Protein 6NRR (pdb70)

Structure (mmCIF, N/CA/C/O backbone):
data_6NRR
#
_entry.id   6NRR
#
_cell.length_a   85.364
_cell.length_b   85.364
_cell.length_c   103.584
_cell.angle_alpha   90.00
_cell.angle_beta   90.00
_cell.angle_gamma   90.00
#
_symmetry.space_group_name_H-M   'P 43 21 2'
#
loop_
_entity.id
_entity.type
_entity.pdbx_description
1 polymer 'Defective proboscis extension response 11, isoform B'
2 polymer 'Dpr-interacting protein gamma'
3 branched beta-D-mannopyranose-(1-4)-2-acetamido-2-deoxy-beta-D-glucopyranose-(1-4)-[alpha-L-fucopyranose-(1-6)]2-acetamido-2-deoxy-beta-D-glucopyranose
4 non-polymer 'SULFATE ION'
5 non-polymer GLYCEROL
6 water water
#
loop_
_atom_site.group_PDB
_atom_site.id
_atom_site.type_symbol
_atom_site.label_atom_id
_atom_site.label_alt_id
_atom_site.label_comp_id
_atom_site.label_asym_id
_atom_site.label_entity_id
_atom_site.label_seq_id
_atom_site.pdbx_PDB_ins_code
_atom_site.Cartn_x
_atom_site.Cartn_y
_atom_site.Cartn_z
_atom_site.occupancy
_atom_site.B_iso_or_equiv
_atom_site.auth_seq_id
_atom_site.auth_comp_id
_atom_site.auth_asym_id
_atom_site.auth_atom_id
_atom_site.pdbx_PDB_model_num
ATOM 1 N N . ALA A 1 12 ? 11.725 40.161 -4.132 1.00 91.95 123 ALA A N 1
ATOM 2 C CA . ALA A 1 12 ? 12.474 41.322 -4.604 1.00 89.17 123 ALA A CA 1
ATOM 3 C C . ALA A 1 12 ? 11.528 42.481 -4.932 1.00 89.14 123 ALA A C 1
ATOM 4 O O . ALA A 1 12 ? 10.558 42.715 -4.205 1.00 91.75 123 ALA A O 1
ATOM 6 N N . THR A 1 13 ? 11.802 43.196 -6.026 1.00 72.67 124 THR A N 1
ATOM 7 C CA . THR A 1 13 ? 11.040 44.382 -6.396 1.00 71.35 124 THR A CA 1
ATOM 8 C C . THR A 1 13 ? 9.948 44.061 -7.414 1.00 58.82 124 THR A C 1
ATOM 9 O O . THR A 1 13 ? 10.109 43.202 -8.283 1.00 57.38 124 THR A O 1
ATOM 13 N N . SER A 1 14 ? 8.836 44.786 -7.308 1.00 52.59 125 SER A N 1
ATOM 14 C CA . SER A 1 14 ? 7.730 44.672 -8.250 1.00 50.88 125 SER A CA 1
ATOM 15 C C . SER A 1 14 ? 7.669 45.844 -9.225 1.00 50.60 125 SER A C 1
ATOM 16 O O . SER A 1 14 ? 6.730 45.931 -10.019 1.00 51.70 125 SER A O 1
ATOM 19 N N . ASN A 1 15 ? 8.650 46.742 -9.187 1.00 57.42 126 ASN A N 1
ATOM 20 C CA . ASN A 1 15 ? 8.698 47.913 -10.057 1.00 50.31 126 ASN A CA 1
ATOM 21 C C . ASN A 1 15 ? 10.053 47.935 -10.750 1.00 50.27 126 ASN A C 1
ATOM 22 O O . ASN A 1 15 ? 11.081 48.151 -10.099 1.00 60.39 126 ASN A O 1
ATOM 27 N N . VAL A 1 16 ? 10.061 47.714 -12.062 1.00 43.40 127 VAL A N 1
ATOM 28 C CA . VAL A 1 16 ? 11.275 47.761 -12.866 1.00 40.15 127 VAL A CA 1
ATOM 29 C C . VAL A 1 16 ? 11.138 48.890 -13.876 1.00 45.85 127 VAL A C 1
ATOM 30 O O . VAL A 1 16 ? 10.148 48.953 -14.614 1.00 52.95 127 VAL A O 1
ATOM 34 N N . THR A 1 17 ? 12.125 49.777 -13.903 1.00 41.45 128 THR A N 1
ATOM 35 C CA . THR A 1 17 ? 12.173 50.881 -14.847 1.00 46.29 128 THR A CA 1
ATOM 36 C C . THR A 1 17 ? 13.282 50.622 -15.857 1.00 41.70 128 THR A C 1
ATOM 37 O O . THR A 1 17 ? 14.377 50.189 -15.491 1.00 53.24 128 THR A O 1
ATOM 41 N N . THR A 1 18 ? 12.990 50.869 -17.129 1.00 43.94 129 THR A N 1
ATOM 42 C CA . THR A 1 18 ? 13.942 50.607 -18.201 1.00 38.36 129 THR A CA 1
ATOM 43 C C . THR A 1 18 ? 13.823 51.702 -19.247 1.00 41.02 129 THR A C 1
ATOM 44 O O . THR A 1 18 ? 12.715 52.029 -19.685 1.00 43.47 129 THR A O 1
ATOM 48 N N . GLN A 1 19 ? 14.959 52.269 -19.634 1.00 35.42 130 GLN A N 1
ATOM 49 C CA . GLN A 1 19 ? 14.984 53.199 -20.753 1.00 48.48 130 GLN A CA 1
ATOM 50 C C . GLN A 1 19 ? 14.625 52.475 -22.051 1.00 47.50 130 GLN A C 1
ATOM 51 O O . GLN A 1 19 ? 15.011 51.320 -22.259 1.00 46.62 130 GLN A O 1
ATOM 57 N N . ILE A 1 20 ? 13.854 53.149 -22.916 1.00 46.19 131 ILE A N 1
ATOM 58 C CA . ILE A 1 20 ? 13.543 52.597 -24.232 1.00 38.15 131 ILE A CA 1
ATOM 59 C C . ILE A 1 20 ? 14.833 52.206 -24.923 1.00 38.71 131 ILE A C 1
ATOM 60 O O . ILE A 1 20 ? 15.784 52.993 -24.966 1.00 42.07 131 ILE A O 1
ATOM 65 N N . GLY A 1 21 ? 14.876 50.986 -25.462 1.00 35.70 132 GLY A N 1
ATOM 66 C CA . GLY A 1 21 ? 16.020 50.514 -26.214 1.00 30.29 132 GLY A CA 1
ATOM 67 C C . GLY A 1 21 ? 17.016 49.676 -25.432 1.00 49.29 132 GLY A C 1
ATOM 68 O O . GLY A 1 21 ? 17.904 49.068 -26.048 1.00 39.23 132 GLY A O 1
ATOM 69 N N . THR A 1 22 ? 16.907 49.624 -24.106 1.00 37.32 133 THR A N 1
ATOM 70 C CA . THR A 1 22 ? 17.825 48.846 -23.288 1.00 32.36 133 THR A CA 1
ATOM 71 C C . THR A 1 22 ? 17.123 47.595 -22.771 1.00 32.79 133 THR A C 1
ATOM 72 O O . THR A 1 22 ? 15.896 47.484 -22.806 1.00 39.33 133 THR A O 1
ATOM 76 N N . HIS A 1 23 ? 17.923 46.636 -22.313 1.00 34.38 134 HIS A N 1
ATOM 77 C CA . HIS A 1 23 ? 17.393 45.354 -21.863 1.00 40.10 134 HIS A CA 1
ATOM 78 C C . HIS A 1 23 ? 16.784 45.480 -20.468 1.00 39.04 134 HIS A C 1
ATOM 79 O O . HIS A 1 23 ? 17.403 46.034 -19.555 1.00 40.53 134 HIS A O 1
ATOM 86 N N . ALA A 1 24 ? 15.579 44.953 -20.301 1.00 36.66 135 ALA A N 1
ATOM 87 C CA . ALA A 1 24 ? 14.946 44.865 -18.996 1.00 34.05 135 ALA A CA 1
ATOM 88 C C . ALA A 1 24 ? 15.102 43.452 -18.461 1.00 37.90 135 ALA A C 1
ATOM 89 O O . ALA A 1 24 ? 15.030 42.478 -19.217 1.00 31.85 135 ALA A O 1
ATOM 91 N N . TYR A 1 25 ? 15.318 43.350 -17.154 1.00 40.95 136 TYR A N 1
ATOM 92 C CA . TYR A 1 25 ? 15.438 42.075 -16.455 1.00 43.82 136 TYR A CA 1
ATOM 93 C C . TYR A 1 25 ? 14.371 42.047 -15.373 1.00 43.84 136 TYR A C 1
ATOM 94 O O . TYR A 1 25 ? 14.502 42.729 -14.350 1.00 43.94 136 TYR A O 1
ATOM 103 N N . LEU A 1 26 ? 13.313 41.277 -15.612 1.00 37.12 137 LEU A N 1
ATOM 104 C CA . LEU A 1 26 ? 12.179 41.223 -14.697 1.00 33.06 137 LEU A CA 1
ATOM 105 C C . LEU A 1 26 ? 12.371 40.088 -13.698 1.00 36.54 137 LEU A C 1
ATOM 106 O O . LEU A 1 26 ? 12.405 38.919 -14.106 1.00 38.38 137 LEU A O 1
ATOM 111 N N . PRO A 1 27 ? 12.491 40.374 -12.402 1.00 39.36 138 PRO A N 1
ATOM 112 C CA . PRO A 1 27 ? 12.727 39.300 -11.433 1.00 28.52 138 PRO A CA 1
ATOM 113 C C . PRO A 1 27 ? 11.470 38.474 -11.232 1.00 27.52 138 PRO A C 1
ATOM 114 O O . PRO A 1 27 ? 10.372 39.013 -11.082 1.00 36.84 138 PRO A O 1
ATOM 118 N N . CYS A 1 28 ? 11.634 37.160 -11.240 1.00 34.39 139 CYS A N 1
ATOM 119 C CA . CYS A 1 28 ? 10.591 36.284 -10.739 1.00 33.28 139 CYS A CA 1
ATOM 120 C C . CYS A 1 28 ? 10.694 36.282 -9.221 1.00 40.63 139 CYS A C 1
ATOM 121 O O . CYS A 1 28 ? 11.627 35.699 -8.651 1.00 39.94 139 CYS A O 1
ATOM 124 N N . ARG A 1 29 ? 9.749 36.936 -8.561 1.00 34.11 140 ARG A N 1
ATOM 125 C CA . ARG A 1 29 ? 9.828 37.108 -7.120 1.00 41.09 140 ARG A CA 1
ATOM 126 C C . ARG A 1 29 ? 9.321 35.898 -6.345 1.00 51.15 140 ARG A C 1
ATOM 127 O O . ARG A 1 29 ? 9.116 35.986 -5.129 1.00 57.53 140 ARG A O 1
ATOM 135 N N . VAL A 1 30 ? 9.146 34.769 -7.019 1.00 50.80 141 VAL A N 1
ATOM 136 C CA . VAL A 1 30 ? 8.687 33.530 -6.414 1.00 37.12 141 VAL A CA 1
ATOM 137 C C . VAL A 1 30 ? 9.764 32.483 -6.639 1.00 39.06 141 VAL A C 1
ATOM 138 O O . VAL A 1 30 ? 10.397 32.461 -7.696 1.00 50.04 141 VAL A O 1
ATOM 142 N N . LYS A 1 31 ? 9.993 31.637 -5.640 1.00 49.61 142 LYS A N 1
ATOM 143 C CA . LYS A 1 31 ? 11.032 30.626 -5.746 1.00 52.89 142 LYS A CA 1
ATOM 144 C C . LYS A 1 31 ? 10.507 29.402 -6.485 1.00 47.88 142 LYS A C 1
ATOM 145 O O . LYS A 1 31 ? 9.363 28.981 -6.285 1.00 41.31 142 LYS A O 1
ATOM 151 N N . GLN A 1 32 ? 11.343 28.839 -7.357 1.00 43.48 143 GLN A N 1
ATOM 152 C CA . GLN A 1 32 ? 10.994 27.583 -8.003 1.00 34.38 143 GLN A CA 1
ATOM 153 C C . GLN A 1 32 ? 11.056 26.451 -6.987 1.00 39.43 143 GLN A C 1
ATOM 154 O O . GLN A 1 32 ? 12.030 26.324 -6.240 1.00 44.36 143 GLN A O 1
ATOM 160 N N . LEU A 1 33 ? 10.018 25.628 -6.959 1.00 48.41 144 LEU A N 1
ATOM 161 C CA . LEU A 1 33 ? 9.886 24.554 -5.982 1.00 54.30 144 LEU A CA 1
ATOM 162 C C . LEU A 1 33 ? 10.096 23.212 -6.666 1.00 55.87 144 LEU A C 1
ATOM 163 O O . LEU A 1 33 ? 9.362 22.865 -7.601 1.00 58.86 144 LEU A O 1
ATOM 168 N N . GLY A 1 34 ? 11.090 22.464 -6.195 1.00 49.52 145 GLY A N 1
ATOM 169 C CA . GLY A 1 34 ? 11.306 21.119 -6.704 1.00 45.71 145 GLY A CA 1
ATOM 170 C C . GLY A 1 34 ? 11.523 21.117 -8.204 1.00 56.82 145 GLY A C 1
ATOM 171 O O . GLY A 1 34 ? 12.372 21.841 -8.740 1.00 57.96 145 GLY A O 1
ATOM 172 N N . ASN A 1 35 ? 10.729 20.302 -8.896 1.00 52.42 146 ASN A N 1
ATOM 173 C CA . ASN A 1 35 ? 10.826 20.134 -10.338 1.00 66.97 146 ASN A CA 1
ATOM 174 C C . ASN A 1 35 ? 9.704 20.852 -11.082 1.00 62.32 146 ASN A C 1
ATOM 175 O O . ASN A 1 35 ? 9.471 20.571 -12.262 1.00 70.01 146 ASN A O 1
ATOM 180 N N . LYS A 1 36 ? 9.002 21.761 -10.415 1.00 62.10 147 LYS A N 1
ATOM 181 C CA . LYS A 1 36 ? 7.911 22.495 -11.039 1.00 46.24 147 LYS A CA 1
ATOM 182 C C . LYS A 1 36 ? 8.466 23.525 -12.018 1.00 42.40 147 LYS A C 1
ATOM 183 O O . LYS A 1 36 ? 9.594 24.014 -11.878 1.00 47.49 147 LYS A O 1
ATOM 189 N N . SER A 1 37 ? 7.656 23.864 -13.011 1.00 43.38 148 SER A N 1
ATOM 190 C CA . SER A 1 37 ? 8.094 24.771 -14.052 1.00 42.84 148 SER A CA 1
ATOM 191 C C . SER A 1 37 ? 7.905 26.225 -13.617 1.00 52.76 148 SER A C 1
ATOM 192 O O . SER A 1 37 ? 7.118 26.550 -12.722 1.00 47.32 148 SER A O 1
ATOM 195 N N . VAL A 1 38 ? 8.653 27.108 -14.267 1.00 48.59 149 VAL A N 1
ATOM 196 C CA . VAL A 1 38 ? 8.562 28.548 -14.057 1.00 40.47 149 VAL A CA 1
ATOM 197 C C . VAL A 1 38 ? 8.140 29.177 -15.375 1.00 39.37 149 VAL A C 1
ATOM 198 O O . VAL A 1 38 ? 8.818 29.007 -16.395 1.00 53.00 149 VAL A O 1
ATOM 202 N N . SER A 1 39 ? 7.027 29.897 -15.359 1.00 35.97 150 SER A N 1
ATOM 203 C CA . SER A 1 39 ? 6.439 30.438 -16.574 1.00 36.02 150 SER A CA 1
ATOM 204 C C . S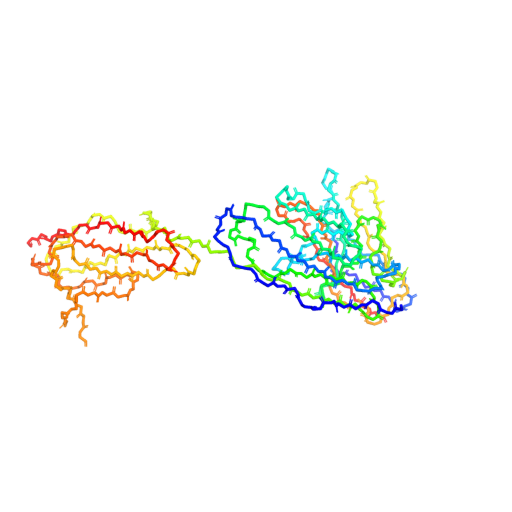ER A 1 39 ? 6.156 31.923 -16.410 1.00 45.41 150 SER A C 1
ATOM 205 O O . SER A 1 39 ? 5.788 32.381 -15.321 1.00 40.48 150 SER A O 1
ATOM 208 N N . TRP A 1 40 ? 6.326 32.672 -17.496 1.00 33.56 151 TRP A N 1
ATOM 209 C CA . TRP A 1 40 ? 5.991 34.086 -17.527 1.00 31.85 151 TRP A CA 1
ATOM 210 C C . TRP A 1 40 ? 4.799 34.302 -18.441 1.00 33.80 151 TRP A C 1
ATOM 211 O O . TRP A 1 40 ? 4.722 33.713 -19.524 1.00 35.10 151 TRP A O 1
ATOM 222 N N . ILE A 1 41 ? 3.866 35.137 -17.994 1.00 30.26 152 ILE A N 1
ATOM 223 C CA . ILE A 1 41 ? 2.707 35.522 -18.783 1.00 29.70 152 ILE A CA 1
ATOM 224 C C . ILE A 1 41 ? 2.599 37.037 -18.776 1.00 36.91 152 ILE A C 1
ATOM 225 O O . ILE A 1 41 ? 3.027 37.708 -17.832 1.00 31.60 152 ILE A O 1
ATOM 230 N N . ARG A 1 42 ? 2.044 37.577 -19.859 1.00 37.98 153 ARG A N 1
ATOM 231 C CA . ARG A 1 42 ? 1.732 38.994 -19.959 1.00 35.55 153 ARG A CA 1
ATOM 232 C C . ARG A 1 42 ? 0.296 39.180 -19.496 1.00 40.32 153 ARG A C 1
ATOM 233 O O . ARG A 1 42 ? -0.607 38.499 -19.989 1.00 60.98 153 ARG A O 1
ATOM 241 N N . LEU A 1 43 ? 0.091 40.073 -18.526 1.00 38.21 154 LEU A N 1
ATOM 242 C CA . LEU A 1 43 ? -1.210 40.138 -17.865 1.00 39.34 154 LEU A CA 1
ATOM 243 C C . LEU A 1 43 ? -2.267 40.841 -18.706 1.00 43.86 154 LEU A C 1
ATOM 244 O O . LEU A 1 43 ? -3.452 40.514 -18.586 1.00 43.40 154 LEU A O 1
ATOM 249 N N . ARG A 1 44 ? -1.873 41.785 -19.566 1.00 39.18 155 ARG A N 1
ATOM 250 C CA . ARG A 1 44 ? -2.874 42.567 -20.286 1.00 45.89 155 ARG A CA 1
ATOM 251 C C . ARG A 1 44 ? -3.691 41.709 -21.252 1.00 52.63 155 ARG A C 1
ATOM 252 O O . ARG A 1 44 ? -4.886 41.969 -21.437 1.00 63.51 155 ARG A O 1
ATOM 260 N N . ASP A 1 45 ? -3.088 40.681 -21.864 1.00 43.92 156 ASP A N 1
ATOM 261 C CA . ASP A 1 45 ? -3.811 39.825 -22.796 1.00 45.88 156 ASP A CA 1
ATOM 262 C C . ASP A 1 45 ? -3.753 38.346 -22.439 1.00 49.95 156 ASP A C 1
ATOM 263 O O . ASP A 1 45 ? -4.260 37.520 -23.211 1.00 45.82 156 ASP A O 1
ATOM 268 N N . GLY A 1 46 ? -3.156 37.985 -21.303 1.00 40.02 157 GLY A N 1
ATOM 269 C CA . GLY A 1 46 ? -2.977 36.586 -20.979 1.00 38.07 157 GLY A CA 1
ATOM 270 C C . GLY A 1 46 ? -2.001 35.843 -21.862 1.00 38.29 157 GLY A C 1
ATOM 271 O O . GLY A 1 46 ? -1.964 34.612 -21.824 1.00 45.23 157 GLY A O 1
ATOM 272 N N . HIS A 1 47 ? -1.200 36.547 -22.649 1.00 39.71 158 HIS A N 1
ATOM 273 C CA . HIS A 1 47 ? -0.304 35.884 -23.585 1.00 51.56 158 HIS A CA 1
ATOM 274 C C . HIS A 1 47 ? 0.771 35.102 -22.836 1.00 37.21 158 HIS A C 1
ATOM 275 O O . HIS A 1 47 ? 1.535 35.673 -22.054 1.00 39.19 158 HIS A O 1
ATOM 282 N N . ILE A 1 48 ? 0.823 33.790 -23.068 1.00 37.21 159 ILE A N 1
ATOM 283 C CA . ILE A 1 48 ? 1.916 32.985 -22.531 1.00 36.28 159 ILE A CA 1
ATOM 284 C C . ILE A 1 48 ? 3.222 33.428 -23.177 1.00 42.92 159 ILE A C 1
ATOM 285 O O . ILE A 1 48 ? 3.326 33.545 -24.406 1.00 46.74 159 ILE A O 1
ATOM 290 N N . LEU A 1 49 ? 4.228 33.696 -22.350 1.00 40.10 160 LEU A N 1
ATOM 291 C CA . LEU A 1 49 ? 5.513 34.171 -22.850 1.00 43.42 160 LEU A CA 1
ATOM 292 C C . LEU A 1 49 ? 6.570 33.072 -22.842 1.00 44.64 160 LEU A C 1
ATOM 293 O O . LEU A 1 49 ? 7.117 32.720 -23.891 1.00 47.06 160 LEU A O 1
ATOM 298 N N . THR A 1 50 ? 6.870 32.530 -21.667 1.00 36.50 161 THR A N 1
ATOM 299 C CA . THR A 1 50 ? 7.908 31.526 -21.514 1.00 35.28 161 THR A CA 1
ATOM 300 C C . THR A 1 50 ? 7.395 30.430 -20.600 1.00 38.91 161 THR A C 1
ATOM 301 O O . THR A 1 50 ? 6.607 30.677 -19.686 1.00 37.58 161 THR A O 1
ATOM 305 N N . VAL A 1 51 ? 7.841 29.210 -20.867 1.00 43.23 162 VAL A N 1
ATOM 306 C CA . VAL A 1 51 ? 7.620 28.072 -19.986 1.00 33.26 162 VAL A CA 1
ATOM 307 C C . VAL A 1 51 ? 8.986 27.442 -19.776 1.00 30.48 162 VAL A C 1
ATOM 308 O O . VAL A 1 51 ? 9.573 26.898 -20.720 1.00 39.79 162 VAL A O 1
ATOM 312 N N . ASP A 1 52 ? 9.501 27.531 -18.552 1.00 43.60 163 ASP A N 1
ATOM 313 C CA . ASP A 1 52 ? 10.894 27.175 -18.248 1.00 51.63 163 ASP A CA 1
ATOM 314 C C . ASP A 1 52 ? 11.765 27.988 -19.202 1.00 42.20 163 ASP A C 1
ATOM 315 O O . ASP A 1 52 ? 11.587 29.213 -19.291 1.00 42.66 163 ASP A O 1
ATOM 320 N N . ARG A 1 53 ? 12.689 27.379 -19.933 1.00 48.47 164 ARG A N 1
ATOM 321 C CA . ARG A 1 53 ? 13.494 28.141 -20.870 1.00 40.65 164 ARG A CA 1
ATOM 322 C C . ARG A 1 53 ? 12.864 28.229 -22.254 1.00 44.50 164 ARG A C 1
ATOM 323 O O . ARG A 1 53 ? 13.331 29.019 -23.082 1.00 45.50 164 ARG A O 1
ATOM 331 N N . ALA A 1 54 ? 11.808 27.466 -22.515 1.00 43.68 165 ALA A N 1
ATOM 332 C CA . ALA A 1 54 ? 11.115 27.571 -23.793 1.00 50.36 165 ALA A CA 1
ATOM 333 C C . ALA A 1 54 ? 10.411 28.915 -23.899 1.00 40.14 165 ALA A C 1
ATOM 334 O O . ALA A 1 54 ? 9.703 29.332 -22.977 1.00 47.11 165 ALA A O 1
ATOM 336 N N . VAL A 1 55 ? 10.608 29.593 -25.022 1.00 37.96 166 VAL A N 1
ATOM 337 C CA . VAL A 1 55 ? 9.949 30.862 -25.305 1.00 42.26 166 VAL A CA 1
ATOM 338 C C . VAL A 1 55 ? 8.772 30.583 -26.228 1.00 33.76 166 VAL A C 1
ATOM 339 O O . VAL A 1 55 ? 8.958 30.128 -27.359 1.00 35.94 166 VAL A O 1
ATOM 343 N N . PHE A 1 56 ? 7.560 30.863 -25.749 1.00 38.97 167 PHE A N 1
ATOM 344 C CA . PHE A 1 56 ? 6.358 30.598 -26.533 1.00 29.77 167 PHE A CA 1
ATOM 345 C C . PHE A 1 56 ? 6.068 31.733 -27.504 1.00 27.48 167 PHE A C 1
ATOM 346 O O . PHE A 1 56 ? 5.775 31.496 -28.678 1.00 37.95 167 PHE A O 1
ATOM 354 N N . ILE A 1 57 ? 6.149 32.974 -27.030 1.00 30.71 168 ILE A N 1
ATOM 355 C CA . ILE A 1 57 ? 5.793 34.116 -27.854 1.00 25.22 168 ILE A CA 1
ATOM 356 C C . ILE A 1 57 ? 6.797 34.246 -28.993 1.00 41.97 168 ILE A C 1
ATOM 357 O O . ILE A 1 57 ? 7.987 33.939 -28.842 1.00 38.79 168 ILE A O 1
ATOM 362 N N . ALA A 1 58 ? 6.310 34.675 -30.160 1.00 40.96 169 ALA A N 1
ATOM 363 C CA . ALA A 1 58 ? 7.176 34.703 -31.335 1.00 45.61 169 ALA A CA 1
ATOM 364 C C . ALA A 1 58 ? 8.279 35.740 -31.188 1.00 47.36 169 ALA A C 1
ATOM 365 O O . ALA A 1 58 ? 9.387 35.537 -31.693 1.00 67.93 169 ALA A O 1
ATOM 367 N N . ASP A 1 59 ? 8.003 36.833 -30.485 1.00 41.01 170 ASP A N 1
ATOM 368 C CA . ASP A 1 59 ? 8.991 37.869 -30.209 1.00 42.56 170 ASP A CA 1
ATOM 369 C C . ASP A 1 59 ? 10.217 37.319 -29.487 1.00 33.11 170 ASP A C 1
ATOM 370 O O . ASP A 1 59 ? 10.136 36.896 -28.328 1.00 39.63 170 ASP A O 1
ATOM 375 N N . GLN A 1 60 ? 11.363 37.351 -30.154 1.00 37.19 171 GLN A N 1
ATOM 376 C CA . GLN A 1 60 ? 12.583 36.755 -29.633 1.00 38.96 171 GLN A CA 1
ATOM 377 C C . GLN A 1 60 ? 13.383 37.700 -28.756 1.00 34.41 171 GLN A C 1
ATOM 378 O O . GLN A 1 60 ? 14.477 37.339 -28.316 1.00 35.41 171 GLN A O 1
ATOM 384 N N . ARG A 1 61 ? 12.882 38.904 -28.514 1.00 36.34 172 ARG A N 1
ATOM 385 C CA . ARG A 1 61 ? 13.464 39.720 -27.463 1.00 39.79 172 ARG A CA 1
ATOM 386 C C . ARG A 1 61 ? 13.174 39.155 -26.075 1.00 38.72 172 ARG A C 1
ATOM 387 O O . ARG A 1 61 ? 13.812 39.576 -25.105 1.00 44.92 172 ARG A O 1
ATOM 395 N N . PHE A 1 62 ? 12.246 38.206 -25.964 1.00 38.17 173 PHE A N 1
ATOM 396 C CA . PHE A 1 62 ? 11.881 37.614 -24.684 1.00 43.91 173 PHE A CA 1
ATOM 397 C C . PHE A 1 62 ? 12.755 36.401 -24.389 1.00 43.24 173 PHE A C 1
ATOM 398 O O . PHE A 1 62 ? 12.888 35.507 -25.229 1.00 60.90 173 PHE A O 1
ATOM 406 N N . LEU A 1 63 ? 13.337 36.368 -23.191 1.00 40.65 174 LEU A N 1
ATOM 407 C CA . LEU A 1 63 ? 14.227 35.284 -22.792 1.00 41.42 174 LEU A CA 1
ATOM 408 C C . LEU A 1 63 ? 14.055 34.995 -21.307 1.00 39.36 174 LEU A C 1
ATOM 409 O O . LEU A 1 63 ? 14.005 35.920 -20.490 1.00 44.27 174 LEU A O 1
ATOM 414 N N . ALA A 1 64 ? 13.966 33.715 -20.962 1.00 42.89 175 ALA A N 1
ATOM 415 C CA . ALA A 1 64 ? 13.873 33.277 -19.575 1.00 34.74 175 ALA A CA 1
ATOM 416 C C . ALA A 1 64 ? 15.236 32.783 -19.114 1.00 38.13 175 ALA A C 1
ATOM 417 O O . ALA A 1 64 ? 15.825 31.901 -19.745 1.00 46.56 175 ALA A O 1
ATOM 419 N N . ILE A 1 65 ? 15.728 33.348 -18.016 1.00 38.26 176 ILE A N 1
ATOM 420 C CA . ILE A 1 65 ? 17.027 32.996 -17.454 1.00 44.38 176 ILE A CA 1
ATOM 421 C C . ILE A 1 65 ? 16.804 32.207 -16.171 1.00 41.79 176 ILE A C 1
ATOM 422 O O . ILE A 1 65 ? 16.095 32.664 -15.265 1.00 49.80 176 ILE A O 1
ATOM 427 N N . LYS A 1 66 ? 17.415 31.029 -16.096 1.00 44.16 177 LYS A N 1
ATOM 428 C CA . LYS A 1 66 ? 17.293 30.134 -14.952 1.00 56.71 177 LYS A CA 1
ATOM 429 C C . LYS A 1 66 ? 18.480 30.342 -14.021 1.00 49.00 177 LYS A C 1
ATOM 430 O O . LYS A 1 66 ? 19.631 30.181 -14.435 1.00 51.99 177 LYS A O 1
ATOM 436 N N . GLN A 1 67 ? 18.209 30.698 -12.789 1.00 61.44 178 GLN A N 1
ATOM 437 C CA . GLN A 1 67 ? 19.411 30.808 -11.972 1.00 67.92 178 GLN A CA 1
ATOM 438 C C . GLN A 1 67 ? 19.577 29.575 -11.092 1.00 64.86 178 GLN A C 1
ATOM 439 O O . GLN A 1 67 ? 18.598 28.879 -10.796 1.00 59.29 178 GLN A O 1
ATOM 445 N N . PRO A 1 68 ? 20.815 29.277 -10.683 1.00 68.76 179 PRO A N 1
ATOM 446 C CA . PRO A 1 68 ? 21.042 28.083 -9.848 1.00 80.40 179 PRO A CA 1
ATOM 447 C C . PRO A 1 68 ? 20.322 28.116 -8.505 1.00 77.57 179 PRO A C 1
ATOM 448 O O . PRO A 1 68 ? 19.984 27.051 -7.975 1.00 68.31 179 PRO A O 1
ATOM 452 N N . ASP A 1 69 ? 20.069 29.294 -7.937 1.00 70.86 180 ASP A N 1
ATOM 453 C CA . ASP A 1 69 ? 19.402 29.396 -6.646 1.00 76.58 180 ASP A CA 1
ATOM 454 C C . ASP A 1 69 ? 17.876 29.452 -6.762 1.00 72.82 180 ASP A C 1
ATOM 455 O O . ASP A 1 69 ? 17.216 29.963 -5.850 1.00 80.69 180 ASP A O 1
ATOM 460 N N . LYS A 1 70 ? 17.312 28.950 -7.861 1.00 75.64 181 LYS A N 1
ATOM 461 C CA . LYS A 1 70 ? 15.879 28.753 -8.084 1.00 51.45 181 LYS A CA 1
ATOM 462 C C . LYS A 1 70 ? 15.099 30.044 -8.304 1.00 54.08 181 LYS A C 1
ATOM 463 O O . LYS A 1 70 ? 13.862 30.002 -8.354 1.00 53.75 181 LYS A O 1
ATOM 469 N N . TYR A 1 71 ? 15.764 31.187 -8.445 1.00 54.28 182 TYR A N 1
ATOM 470 C CA . TYR A 1 71 ? 15.087 32.451 -8.720 1.00 50.37 182 TYR A CA 1
ATOM 471 C C . TYR A 1 71 ? 15.316 32.837 -10.177 1.00 55.93 182 TYR A C 1
ATOM 472 O O . TYR A 1 71 ? 16.452 33.095 -10.585 1.00 63.26 182 TYR A O 1
ATOM 481 N N . TRP A 1 72 ? 14.233 32.888 -10.947 1.00 50.33 183 TRP A N 1
ATOM 482 C CA . TRP A 1 72 ? 14.284 33.097 -12.386 1.00 44.70 183 TRP A CA 1
ATOM 483 C C . TRP A 1 72 ? 14.126 34.573 -12.745 1.00 43.11 183 TRP A C 1
ATOM 484 O O . TRP A 1 72 ? 13.738 35.412 -11.928 1.00 36.61 183 TRP A O 1
ATOM 495 N N . THR A 1 73 ? 14.422 34.874 -14.008 1.00 34.11 184 THR A N 1
ATOM 496 C CA . THR A 1 73 ? 14.373 36.223 -14.550 1.00 27.59 184 THR A CA 1
ATOM 497 C C . THR A 1 73 ? 13.811 36.171 -15.962 1.00 35.19 184 THR A C 1
ATOM 498 O O . THR A 1 73 ? 14.126 35.252 -16.723 1.00 42.13 184 THR A O 1
ATOM 502 N N . LEU A 1 74 ? 12.980 37.150 -16.310 1.00 34.46 185 LEU A N 1
ATOM 503 C CA . LEU A 1 74 ? 12.509 37.335 -17.679 1.00 34.04 185 LEU A CA 1
ATOM 504 C C . LEU A 1 74 ? 13.228 38.540 -18.273 1.00 36.61 185 LEU A C 1
ATOM 505 O O . LEU A 1 74 ? 13.026 39.674 -17.826 1.00 32.40 185 LEU A O 1
ATOM 510 N N . GLN A 1 75 ? 14.063 38.291 -19.280 1.00 39.20 186 GLN A N 1
ATOM 511 C CA . GLN A 1 75 ? 14.730 39.361 -20.014 1.00 37.39 186 GLN A CA 1
ATOM 512 C C . GLN A 1 75 ? 13.881 39.760 -21.211 1.00 25.78 186 GLN A C 1
ATOM 513 O O . GLN A 1 75 ? 13.405 38.899 -21.955 1.00 23.99 186 GLN A O 1
ATOM 519 N N . ILE A 1 76 ? 13.675 41.060 -21.378 1.00 33.15 187 ILE A N 1
ATOM 520 C CA . ILE A 1 76 ? 13.058 41.619 -22.577 1.00 31.21 187 ILE A CA 1
ATOM 521 C C . ILE A 1 76 ? 14.089 42.538 -23.205 1.00 27.98 187 ILE A C 1
ATOM 522 O O . ILE A 1 76 ? 14.326 43.645 -22.699 1.00 24.92 187 ILE A O 1
ATOM 527 N N . LYS A 1 77 ? 14.701 42.092 -24.298 1.00 31.49 188 LYS A N 1
ATOM 528 C CA . LYS A 1 77 ? 15.686 42.923 -24.968 1.00 32.78 188 LYS A CA 1
ATOM 529 C C . LYS A 1 77 ? 15.024 44.120 -25.651 1.00 32.38 188 LYS A C 1
ATOM 530 O O . LYS A 1 77 ? 13.891 44.041 -26.141 1.00 33.18 188 LYS A O 1
ATOM 536 N N . TYR A 1 78 ? 15.750 45.240 -25.673 1.00 32.09 189 TYR A N 1
ATOM 537 C CA . TYR A 1 78 ? 15.389 46.429 -26.459 1.00 41.55 189 TYR A CA 1
ATOM 538 C C . TYR A 1 78 ? 13.934 46.841 -26.204 1.00 40.15 189 TYR A C 1
ATOM 539 O O . TYR A 1 78 ? 13.071 46.817 -27.081 1.00 36.14 189 TYR A O 1
ATOM 548 N N . VAL A 1 79 ? 13.699 47.227 -24.954 1.00 37.05 190 VAL A N 1
ATOM 549 C CA . VAL A 1 79 ? 12.351 47.522 -24.496 1.00 32.46 190 VAL A CA 1
ATOM 550 C C . VAL A 1 79 ? 11.786 48.711 -25.260 1.00 32.21 190 VAL A C 1
ATOM 551 O O . VAL A 1 79 ? 12.475 49.713 -25.504 1.00 32.93 190 VAL A O 1
ATOM 555 N N . GLN A 1 80 ? 10.523 48.597 -25.649 1.00 39.75 191 GLN A N 1
ATOM 556 C CA . GLN A 1 80 ? 9.773 49.683 -26.250 1.00 35.16 191 GLN A CA 1
ATOM 557 C C . GLN A 1 80 ? 8.592 50.031 -25.360 1.00 36.80 191 GLN A C 1
ATOM 558 O O . GLN A 1 80 ? 8.256 49.299 -24.424 1.00 37.51 191 GLN A O 1
ATOM 564 N N . ALA A 1 81 ? 7.974 51.176 -25.669 1.00 40.70 192 ALA A N 1
ATOM 565 C CA . ALA A 1 81 ? 6.824 51.650 -24.905 1.00 57.14 192 ALA A CA 1
ATOM 566 C C . ALA A 1 81 ? 5.745 50.584 -24.781 1.00 58.48 192 ALA A C 1
ATOM 567 O O . ALA A 1 81 ? 5.156 50.407 -23.708 1.00 54.85 192 ALA A O 1
ATOM 569 N N . ARG A 1 82 ? 5.499 49.840 -25.860 1.00 59.94 193 ARG A N 1
ATOM 570 C CA . ARG A 1 82 ? 4.452 48.827 -25.866 1.00 50.99 193 ARG A CA 1
ATOM 571 C C . ARG A 1 82 ? 4.731 47.691 -24.882 1.00 40.53 193 ARG A C 1
ATOM 572 O O . ARG A 1 82 ? 3.796 46.989 -24.476 1.00 43.88 193 ARG A O 1
ATOM 580 N N . ASP A 1 83 ? 5.987 47.497 -24.476 1.00 38.22 194 ASP A N 1
ATOM 581 C CA . ASP A 1 83 ? 6.303 46.462 -23.499 1.00 43.03 194 ASP A CA 1
ATOM 582 C C . ASP A 1 83 ? 5.841 46.806 -22.086 1.00 45.24 194 ASP A C 1
ATOM 583 O O . ASP A 1 83 ? 5.694 45.890 -21.272 1.00 31.54 194 ASP A O 1
ATOM 588 N N . ALA A 1 84 ? 5.631 48.089 -21.774 1.00 38.26 195 ALA A N 1
ATOM 589 C CA . ALA A 1 84 ? 5.169 48.477 -20.446 1.00 44.10 195 ALA A CA 1
ATOM 590 C C . ALA A 1 84 ? 3.884 47.739 -20.088 1.00 43.88 195 ALA A C 1
ATOM 591 O O . ALA A 1 84 ? 3.065 47.416 -20.956 1.00 40.49 195 ALA A O 1
ATOM 593 N N . GLY A 1 85 ? 3.723 47.457 -18.795 1.00 40.31 196 GLY A N 1
ATOM 594 C CA . GLY A 1 85 ? 2.583 46.739 -18.271 1.00 39.50 196 GLY A CA 1
ATOM 595 C C . GLY A 1 85 ? 3.022 45.726 -17.236 1.00 36.45 196 GLY A C 1
ATOM 596 O O . GLY A 1 85 ? 4.189 45.660 -16.852 1.00 45.62 196 GLY A O 1
ATOM 597 N N . SER A 1 86 ? 2.071 44.918 -16.784 1.00 37.05 197 SER A N 1
ATOM 598 C CA . SER A 1 86 ? 2.313 43.954 -15.722 1.00 34.81 197 SER A CA 1
ATOM 599 C C . SER A 1 86 ? 2.652 42.588 -16.300 1.00 37.85 197 SER A C 1
ATOM 600 O O . SER A 1 86 ? 2.024 42.125 -17.257 1.00 34.77 197 SER A O 1
ATOM 603 N N . TYR A 1 87 ? 3.645 41.951 -15.703 1.00 28.73 198 TYR A N 1
ATOM 604 C CA . TYR A 1 87 ? 4.032 40.594 -16.032 1.00 29.98 198 TYR A CA 1
ATOM 605 C C . TYR A 1 87 ? 3.924 39.750 -14.768 1.00 36.46 198 TYR A C 1
ATOM 606 O O . TYR A 1 87 ? 4.075 40.262 -13.652 1.00 32.77 198 TYR A O 1
ATOM 615 N N . GLU A 1 88 ? 3.626 38.462 -14.935 1.00 31.38 199 GLU A N 1
ATOM 616 C CA . GLU A 1 88 ? 3.466 37.567 -13.799 1.00 32.59 199 GLU A CA 1
ATOM 617 C C . GLU A 1 88 ? 4.352 36.349 -13.983 1.00 46.67 199 GLU A C 1
ATOM 618 O O . GLU A 1 88 ? 4.314 35.700 -15.034 1.00 43.96 199 GLU A O 1
ATOM 624 N N . CYS A 1 89 ? 5.153 36.057 -12.963 1.00 50.07 200 CYS A N 1
ATOM 625 C CA . CYS A 1 89 ? 5.898 34.814 -12.869 1.00 46.60 200 CYS A CA 1
ATOM 626 C C . CYS A 1 89 ? 5.085 33.814 -12.063 1.00 42.34 200 CYS A C 1
ATOM 627 O O . CYS A 1 89 ? 4.520 34.167 -11.026 1.00 51.97 200 CYS A O 1
ATOM 630 N N . GLN A 1 90 ? 5.024 32.567 -12.531 1.00 32.73 201 GLN A N 1
ATOM 631 C CA . GLN A 1 90 ? 4.233 31.571 -11.824 1.00 34.48 201 GLN A CA 1
ATOM 632 C C . GLN A 1 90 ? 4.923 30.217 -11.835 1.00 45.42 201 GLN A C 1
ATOM 633 O O . GLN A 1 90 ? 5.465 29.788 -12.860 1.00 37.00 201 GLN A O 1
ATOM 639 N N . VAL A 1 91 ? 4.900 29.553 -10.666 1.00 44.12 202 VAL A N 1
ATOM 640 C CA . VAL A 1 91 ? 5.457 28.219 -10.488 1.00 27.42 202 VAL A CA 1
ATOM 641 C C . VAL A 1 91 ? 4.312 27.220 -10.528 1.00 36.53 202 VAL A C 1
ATOM 642 O O . VAL A 1 91 ? 3.248 27.448 -9.938 1.00 40.69 202 VAL A O 1
ATOM 646 N N . SER A 1 92 ? 4.531 26.107 -11.225 1.00 39.88 203 SER A N 1
ATOM 647 C CA . SER A 1 92 ? 3.442 25.236 -11.649 1.00 38.16 203 SER A CA 1
ATOM 648 C C . SER A 1 92 ? 2.965 24.286 -10.555 1.00 42.77 203 SER A C 1
ATOM 649 O O . SER A 1 92 ? 2.532 23.167 -10.848 1.00 46.33 203 SER A O 1
ATOM 652 N N . THR A 1 93 ? 3.027 24.711 -9.296 1.00 37.68 204 THR A N 1
ATOM 653 C CA . THR A 1 93 ? 2.231 24.037 -8.286 1.00 40.92 204 THR A CA 1
ATOM 654 C C . THR A 1 93 ? 0.752 24.193 -8.621 1.00 44.78 204 THR A C 1
ATOM 655 O O . THR A 1 93 ? 0.355 25.022 -9.441 1.00 54.81 204 THR A O 1
ATOM 659 N N . GLU A 1 94 ? -0.069 23.381 -7.972 1.00 47.17 205 GLU A N 1
ATOM 660 C CA . GLU A 1 94 ? -1.517 23.572 -7.992 1.00 40.61 205 GLU A CA 1
ATOM 661 C C . GLU A 1 94 ? -2.017 23.668 -6.559 1.00 41.90 205 GLU A C 1
ATOM 662 O O . GLU A 1 94 ? -1.931 22.674 -5.813 1.00 43.62 205 GLU A O 1
ATOM 668 N N . PRO A 1 95 ? -2.524 24.825 -6.106 1.00 45.89 206 PRO A N 1
ATOM 669 C CA . PRO A 1 95 ? -2.648 26.087 -6.849 1.00 40.29 206 PRO A CA 1
ATOM 670 C C . PRO A 1 95 ? -1.309 26.759 -7.102 1.00 37.18 206 PRO A C 1
ATOM 671 O O . PRO A 1 95 ? -0.339 26.495 -6.397 1.00 45.24 206 PRO A O 1
ATOM 675 N N . LYS A 1 96 ? -1.266 27.636 -8.099 1.00 51.84 207 LYS A N 1
ATOM 676 C CA . LYS A 1 96 ? -0.006 28.236 -8.513 1.00 50.11 207 LYS A CA 1
ATOM 677 C C . LYS A 1 96 ? 0.557 29.146 -7.424 1.00 34.35 207 LYS A C 1
ATOM 678 O O . LYS A 1 96 ? -0.166 29.679 -6.577 1.00 34.45 207 LYS A O 1
ATOM 684 N N . VAL A 1 97 ? 1.874 29.316 -7.464 1.00 34.42 208 VAL A N 1
ATOM 685 C CA . VAL A 1 97 ? 2.576 30.357 -6.726 1.00 38.09 208 VAL A CA 1
ATOM 686 C C . VAL A 1 97 ? 3.039 31.397 -7.740 1.00 37.95 208 VAL A C 1
ATOM 687 O O . VAL A 1 97 ? 3.789 31.072 -8.669 1.00 41.54 208 VAL A O 1
ATOM 691 N N . SER A 1 98 ? 2.615 32.647 -7.556 1.00 35.31 209 SER A N 1
ATOM 692 C CA . SER A 1 98 ? 2.815 33.669 -8.571 1.00 36.06 209 SER A CA 1
ATOM 693 C C . SER A 1 98 ? 3.146 35.014 -7.936 1.00 36.14 209 SER A C 1
ATOM 694 O O . SER A 1 98 ? 2.855 35.266 -6.766 1.00 40.36 209 SER A O 1
ATOM 697 N N . ALA A 1 99 ? 3.753 35.883 -8.745 1.00 46.40 210 ALA A N 1
ATOM 698 C CA . ALA A 1 99 ? 4.144 37.229 -8.349 1.00 37.47 210 ALA A CA 1
ATOM 699 C C . ALA A 1 99 ? 4.212 38.109 -9.595 1.00 49.44 210 ALA A C 1
ATOM 700 O O . ALA A 1 99 ? 4.703 37.678 -10.641 1.00 30.97 210 ALA A O 1
ATOM 702 N N . ARG A 1 100 ? 3.728 39.337 -9.473 1.00 37.61 211 ARG A N 1
ATOM 703 C CA . ARG A 1 100 ? 3.647 40.267 -10.586 1.00 36.23 211 ARG A CA 1
ATOM 704 C C . ARG A 1 100 ? 4.831 41.232 -10.590 1.00 39.69 211 ARG A C 1
ATOM 705 O O . ARG A 1 100 ? 5.489 41.453 -9.573 1.00 40.66 211 ARG A O 1
ATOM 713 N N . VAL A 1 101 ? 5.102 41.802 -11.767 1.00 35.01 212 VAL A N 1
ATOM 714 C CA . VAL A 1 101 ? 6.113 42.845 -11.926 1.00 46.79 212 VAL A CA 1
ATOM 715 C C . VAL A 1 101 ? 5.573 43.893 -12.894 1.00 43.05 212 VAL A C 1
ATOM 716 O O . VAL A 1 101 ? 5.222 43.565 -14.030 1.00 34.22 212 VAL A O 1
ATOM 720 N N . GLN A 1 102 ? 5.505 45.146 -12.447 1.00 49.14 213 GLN A N 1
ATOM 721 C CA . GLN A 1 102 ? 5.195 46.265 -13.331 1.00 42.63 213 GLN A CA 1
ATOM 722 C C . GLN A 1 102 ? 6.469 46.727 -14.023 1.00 40.53 213 GLN A C 1
ATOM 723 O O . GLN A 1 102 ? 7.418 47.164 -13.361 1.00 42.48 213 GLN A O 1
ATOM 729 N N . LEU A 1 103 ? 6.487 46.645 -15.350 1.00 37.06 214 LEU A N 1
ATOM 730 C CA . LEU A 1 103 ? 7.586 47.181 -16.142 1.00 35.37 214 LEU A CA 1
ATOM 731 C C . LEU A 1 103 ? 7.235 48.592 -16.598 1.00 39.29 214 LEU A C 1
ATOM 732 O O . LEU A 1 103 ? 6.234 48.797 -17.293 1.00 40.37 214 LEU A O 1
ATOM 737 N N . GLN A 1 104 ? 8.062 49.555 -16.209 1.00 42.06 215 GLN A N 1
ATOM 738 C CA . GLN A 1 104 ? 7.899 50.954 -16.578 1.00 46.47 215 GLN A CA 1
ATOM 739 C C . GLN A 1 104 ? 8.969 51.329 -17.592 1.00 50.52 215 GLN A C 1
ATOM 740 O O . GLN A 1 104 ? 10.154 51.047 -17.380 1.00 42.45 215 GLN A O 1
ATOM 746 N N . VAL A 1 105 ? 8.553 51.969 -18.683 1.00 44.73 216 VAL A N 1
ATOM 747 C CA . VAL A 1 105 ? 9.445 52.330 -19.779 1.00 42.43 216 VAL A CA 1
ATOM 748 C C . VAL A 1 105 ? 9.619 53.844 -19.789 1.00 53.67 216 VAL A C 1
ATOM 749 O O . VAL A 1 105 ? 8.637 54.592 -19.714 1.00 53.31 216 VAL A O 1
ATOM 753 N N . VAL A 1 106 ? 10.869 54.292 -19.855 1.00 54.64 217 VAL A N 1
ATOM 754 C CA . VAL A 1 106 ? 11.181 55.718 -19.844 1.00 63.24 217 VAL A CA 1
ATOM 755 C C . VAL A 1 106 ? 12.248 56.024 -20.891 1.00 63.46 217 VAL A C 1
ATOM 756 O O . VAL A 1 106 ? 11.946 56.451 -21.999 1.00 65.26 217 VAL A O 1
ATOM 760 N N . PRO B 2 5 ? 0.400 28.025 -44.420 1.00 104.85 37 PRO B N 1
ATOM 761 C CA . PRO B 2 5 ? 0.612 29.456 -44.182 1.00 102.84 37 PRO B CA 1
ATOM 762 C C . PRO B 2 5 ? 0.265 29.854 -42.751 1.00 89.43 37 PRO B C 1
ATOM 763 O O . PRO B 2 5 ? 0.829 29.295 -41.807 1.00 85.90 37 PRO B O 1
ATOM 767 N N . ASP B 2 6 ? -0.648 30.802 -42.588 1.00 82.20 38 ASP B N 1
ATOM 768 C CA . ASP B 2 6 ? -1.000 31.262 -41.251 1.00 84.53 38 ASP B CA 1
ATOM 769 C C . ASP B 2 6 ? -1.978 30.288 -40.612 1.00 70.41 38 ASP B C 1
ATOM 770 O O . ASP B 2 6 ? -3.075 30.087 -41.145 1.00 75.70 38 ASP B O 1
ATOM 775 N N . PRO B 2 7 ? -1.625 29.657 -39.495 1.00 68.51 39 PRO B N 1
ATOM 776 C CA . PRO B 2 7 ? -2.546 28.701 -38.873 1.00 69.36 39 PRO B CA 1
ATOM 777 C C . PRO B 2 7 ? -3.836 29.376 -38.438 1.00 66.88 39 PRO B C 1
ATOM 778 O O . PRO B 2 7 ? -3.865 30.560 -38.098 1.00 76.85 39 PRO B O 1
ATOM 782 N N . GLU B 2 8 ? -4.918 28.606 -38.477 1.00 63.85 40 GLU B N 1
ATOM 783 C CA . GLU B 2 8 ? -6.236 29.099 -38.114 1.00 73.23 40 GLU B CA 1
ATOM 784 C C . GLU B 2 8 ? -7.016 27.983 -37.439 1.00 64.43 40 GLU B C 1
ATOM 785 O O . GLU B 2 8 ? -6.624 26.815 -37.466 1.00 66.06 40 GLU B O 1
ATOM 791 N N . PHE B 2 9 ? -8.135 28.352 -36.829 1.00 54.58 41 PHE B N 1
ATOM 792 C CA . PHE B 2 9 ? -8.928 27.395 -36.076 1.00 58.85 41 PHE B CA 1
ATOM 793 C C . PHE B 2 9 ? -9.958 26.742 -36.986 1.00 60.27 41 PHE B C 1
ATOM 794 O O . PHE B 2 9 ? -10.500 27.379 -37.893 1.00 66.09 41 PHE B O 1
ATOM 802 N N . ILE B 2 10 ? -10.207 25.459 -36.745 1.00 63.05 42 ILE B N 1
ATOM 803 C CA . ILE B 2 10 ? -11.279 24.716 -37.393 1.00 61.77 42 ILE B CA 1
ATOM 804 C C . ILE B 2 10 ? -12.434 24.662 -36.401 1.00 52.18 42 ILE B C 1
ATOM 805 O O . ILE B 2 10 ? -12.346 23.983 -35.374 1.00 58.85 42 ILE B O 1
ATOM 810 N N . GLY B 2 11 ? -13.514 25.384 -36.691 1.00 53.21 43 GLY B N 1
ATOM 811 C CA . GLY B 2 11 ? -14.617 25.482 -35.754 1.00 51.58 43 GLY B CA 1
ATOM 812 C C . GLY B 2 11 ? -14.207 26.179 -34.463 1.00 49.19 43 GLY B C 1
ATOM 813 O O . GLY B 2 11 ? -13.126 26.752 -34.341 1.00 48.43 43 GLY B O 1
ATOM 814 N N . PHE B 2 12 ? -15.109 26.112 -33.486 1.00 51.66 44 PHE B N 1
ATOM 815 C CA . PHE B 2 12 ? -14.913 26.688 -32.163 1.00 42.88 44 PHE B CA 1
ATOM 816 C C . PHE B 2 12 ? -14.898 25.586 -31.113 1.00 44.56 44 PHE B C 1
ATOM 817 O O . PHE B 2 12 ? -15.522 24.535 -31.287 1.00 43.02 44 PHE B O 1
ATOM 825 N N . ILE B 2 13 ? -14.187 25.834 -30.010 1.00 37.81 45 ILE B N 1
ATOM 826 C CA . ILE B 2 13 ? -14.161 24.858 -28.926 1.00 46.21 45 ILE B CA 1
ATOM 827 C C . ILE B 2 13 ? -15.560 24.690 -28.354 1.00 52.19 45 ILE B C 1
ATOM 828 O O . ILE B 2 13 ? -16.220 25.665 -27.966 1.00 36.57 45 ILE B O 1
ATOM 833 N N . ASN B 2 14 ? -16.022 23.444 -28.305 1.00 48.98 46 ASN B N 1
ATOM 834 C CA . ASN B 2 14 ? -17.313 23.142 -27.707 1.00 47.70 46 ASN B CA 1
ATOM 835 C C . ASN B 2 14 ? -17.247 23.253 -26.190 1.00 42.79 46 ASN B C 1
ATOM 836 O O . ASN B 2 14 ? -16.284 22.810 -25.555 1.00 34.38 46 ASN B O 1
ATOM 841 N N . ASN B 2 15 ? -18.292 23.832 -25.618 1.00 43.44 47 ASN B N 1
ATOM 842 C CA . ASN B 2 15 ? -18.369 24.095 -24.191 1.00 47.13 47 ASN B CA 1
ATOM 843 C C . ASN B 2 15 ? -19.181 23.006 -23.498 1.00 42.81 47 ASN B C 1
ATOM 844 O O . ASN B 2 15 ? -20.153 22.493 -24.058 1.00 40.87 47 ASN B O 1
ATOM 849 N N . VAL B 2 16 ? -18.770 22.646 -22.281 1.00 43.04 48 VAL B N 1
ATOM 850 C CA . VAL B 2 16 ? -19.235 21.421 -21.640 1.00 44.99 48 VAL B CA 1
ATOM 851 C C . VAL B 2 16 ? -19.827 21.724 -20.271 1.00 47.15 48 VAL B C 1
ATOM 852 O O . VAL B 2 16 ? -19.372 22.621 -19.554 1.00 45.89 48 VAL B O 1
ATOM 856 N N . THR B 2 17 ? -20.844 20.944 -19.904 1.00 51.76 49 THR B N 1
ATOM 857 C CA . THR B 2 17 ? -21.458 21.002 -18.581 1.00 48.49 49 THR B CA 1
ATOM 858 C C . THR B 2 17 ? -21.512 19.593 -18.014 1.00 45.10 49 THR B C 1
ATOM 859 O O . THR B 2 17 ? -22.157 18.715 -18.597 1.00 42.52 49 THR B O 1
ATOM 863 N N . TYR B 2 18 ? -20.846 19.381 -16.883 1.00 39.10 50 TYR B N 1
ATOM 864 C CA . TYR B 2 18 ? -20.790 18.081 -16.229 1.00 44.01 50 TYR B CA 1
ATOM 865 C C . TYR B 2 18 ? -21.022 18.244 -14.735 1.00 48.45 50 TYR B C 1
ATOM 866 O O . TYR B 2 18 ? -20.656 19.272 -14.151 1.00 44.04 50 TYR B O 1
ATOM 875 N N . PRO B 2 19 ? -21.624 17.249 -14.088 1.00 50.82 51 PRO B N 1
ATOM 876 C CA . PRO B 2 19 ? -21.534 17.169 -12.628 1.00 45.69 51 PRO B CA 1
ATOM 877 C C . PRO B 2 19 ? -20.088 16.975 -12.194 1.00 45.28 51 PRO B C 1
ATOM 878 O O . PRO B 2 19 ? -19.240 16.503 -12.956 1.00 50.07 51 PRO B O 1
ATOM 882 N N . ALA B 2 20 ? -19.807 17.367 -10.953 1.00 42.93 52 ALA B N 1
ATOM 883 C CA . ALA B 2 20 ? -18.496 17.111 -10.370 1.00 45.99 52 ALA B CA 1
ATOM 884 C C . ALA B 2 20 ? -18.236 15.611 -10.287 1.00 44.40 52 ALA B C 1
ATOM 885 O O . ALA B 2 20 ? -19.145 14.819 -10.024 1.00 47.47 52 ALA B O 1
ATOM 887 N N . GLY B 2 21 ? -16.985 15.220 -10.520 1.00 43.48 53 GLY B N 1
ATOM 888 C CA . GLY B 2 21 ? -16.608 13.827 -10.607 1.00 46.08 53 GLY B CA 1
ATOM 889 C C . GLY B 2 21 ? -16.463 13.287 -12.022 1.00 55.08 53 GLY B C 1
ATOM 890 O O . GLY B 2 21 ? -15.777 12.277 -12.213 1.00 53.63 53 GLY B O 1
ATOM 891 N N . ARG B 2 22 ? -17.095 13.917 -13.013 1.00 44.56 54 ARG B N 1
ATOM 892 C CA . ARG B 2 22 ? -16.958 13.487 -14.394 1.00 48.70 54 ARG B CA 1
ATOM 893 C C . ARG B 2 22 ? -15.659 14.025 -14.985 1.00 52.10 54 ARG B C 1
ATOM 894 O O . ARG B 2 22 ? -14.889 14.733 -14.329 1.00 56.93 54 ARG B O 1
ATOM 902 N N . GLU B 2 23 ? -15.418 13.685 -16.247 1.00 45.12 55 GLU B N 1
ATOM 903 C CA . GLU B 2 23 ? -14.219 14.090 -16.967 1.00 41.33 55 GLU B CA 1
ATOM 904 C C . GLU B 2 23 ? -14.604 15.022 -18.105 1.00 46.75 55 GLU B C 1
ATOM 905 O O . GLU B 2 23 ? -15.535 14.734 -18.865 1.00 48.19 55 GLU B O 1
ATOM 911 N N . ALA B 2 24 ? -13.892 16.137 -18.213 1.00 41.27 56 ALA B N 1
ATOM 912 C CA . ALA B 2 24 ? -14.137 17.127 -19.249 1.00 50.45 56 ALA B CA 1
ATOM 913 C C . ALA B 2 24 ? -13.008 17.109 -20.275 1.00 41.37 56 ALA B C 1
ATOM 914 O O . ALA B 2 24 ? -11.831 17.006 -19.918 1.00 42.73 56 ALA B O 1
ATOM 916 N N . ILE B 2 25 ? -13.363 17.209 -21.550 1.00 49.74 57 ILE B N 1
ATOM 917 C CA . ILE B 2 25 ? -12.380 17.267 -22.626 1.00 57.00 57 ILE B CA 1
ATOM 918 C C . ILE B 2 25 ? -12.695 18.467 -23.510 1.00 50.37 57 ILE B C 1
ATOM 919 O O . ILE B 2 25 ? -13.830 18.616 -23.973 1.00 51.73 57 ILE B O 1
ATOM 924 N N . LEU B 2 26 ? -11.704 19.327 -23.727 1.00 39.32 58 LEU B N 1
ATOM 925 C CA . LEU B 2 26 ? -11.819 20.481 -24.619 1.00 40.46 58 LEU B CA 1
ATOM 926 C C . LEU B 2 26 ? -10.874 20.300 -25.807 1.00 38.46 58 LEU B C 1
ATOM 927 O O . LEU B 2 26 ? -9.658 20.152 -25.625 1.00 36.89 58 LEU B O 1
ATOM 932 N N . ALA B 2 27 ? -11.426 20.324 -27.018 1.00 41.86 59 ALA B N 1
ATOM 933 C CA . ALA B 2 27 ? -10.653 20.099 -28.236 1.00 39.06 59 ALA B CA 1
ATOM 934 C C . ALA B 2 27 ? -10.403 21.421 -28.941 1.00 42.32 59 ALA B C 1
ATOM 935 O O . ALA B 2 27 ? -11.345 22.162 -29.236 1.00 46.80 59 ALA B O 1
ATOM 937 N N . CYS B 2 28 ? -9.139 21.711 -29.215 1.00 41.13 60 CYS B N 1
ATOM 938 C CA . CYS B 2 28 ? -8.754 22.908 -29.950 1.00 47.08 60 CYS B CA 1
ATOM 939 C C . CYS B 2 28 ? -8.120 22.473 -31.270 1.00 55.31 60 CYS B C 1
ATOM 940 O O . CYS B 2 28 ? -7.026 21.895 -31.274 1.00 46.58 60 CYS B O 1
ATOM 943 N N . SER B 2 29 ? -8.809 22.748 -32.383 1.00 48.64 61 SER B N 1
ATOM 944 C CA . SER B 2 29 ? -8.412 22.282 -33.707 1.00 50.97 61 SER B CA 1
ATOM 945 C C . SER B 2 29 ? -7.769 23.410 -34.505 1.00 54.84 61 SER B C 1
ATOM 946 O O . SER B 2 29 ? -8.317 24.514 -34.578 1.00 56.16 61 SER B O 1
ATOM 949 N N . VAL B 2 30 ? -6.612 23.129 -35.112 1.00 55.27 62 VAL B N 1
ATOM 950 C CA . VAL B 2 30 ? -5.858 24.127 -35.861 1.00 49.59 62 VAL B CA 1
ATOM 951 C C . VAL B 2 30 ? -5.386 23.519 -37.177 1.00 68.42 62 VAL B C 1
ATOM 952 O O . VAL B 2 30 ? -4.918 22.376 -37.217 1.00 72.73 62 VAL B O 1
ATOM 956 N N . ARG B 2 31 ? -5.537 24.275 -38.262 1.00 56.67 63 ARG B N 1
ATOM 957 C CA . ARG B 2 31 ? -5.025 23.882 -39.567 1.00 61.43 63 ARG B CA 1
ATOM 958 C C . ARG B 2 31 ? -3.730 24.633 -39.847 1.00 71.13 63 ARG B C 1
ATOM 959 O O . ARG B 2 31 ? -3.567 25.778 -39.418 1.00 72.31 63 ARG B O 1
ATOM 967 N N . ASN B 2 32 ? -2.808 23.977 -40.552 1.00 69.86 64 ASN B N 1
ATOM 968 C CA . ASN B 2 32 ? -1.528 24.573 -40.952 1.00 68.07 64 ASN B CA 1
ATOM 969 C C . ASN B 2 32 ? -0.792 25.186 -39.766 1.00 64.24 64 ASN B C 1
ATOM 970 O O . ASN B 2 32 ? -0.278 26.304 -39.839 1.00 70.18 64 ASN B O 1
ATOM 975 N N . LEU B 2 33 ? -0.739 24.444 -38.657 1.00 61.28 65 LEU B N 1
ATOM 976 C CA . LEU B 2 33 ? -0.001 24.929 -37.494 1.00 68.44 65 LEU B CA 1
ATOM 977 C C . LEU B 2 33 ? 1.445 25.264 -37.848 1.00 74.29 65 LEU B C 1
ATOM 978 O O . LEU B 2 33 ? 2.016 26.215 -37.297 1.00 62.12 65 LEU B O 1
ATOM 983 N N . GLY B 2 34 ? 2.042 24.514 -38.774 1.00 65.19 66 GLY B N 1
ATOM 984 C CA . GLY B 2 34 ? 3.422 24.763 -39.148 1.00 68.38 66 GLY B CA 1
ATOM 985 C C . GLY B 2 34 ? 4.340 24.683 -37.948 1.00 82.50 66 GLY B C 1
ATOM 986 O O . GLY B 2 34 ? 4.189 23.825 -37.071 1.00 64.26 66 GLY B O 1
ATOM 987 N N . LYS B 2 35 ? 5.301 25.605 -37.894 1.00 82.78 67 LYS B N 1
ATOM 988 C CA . LYS B 2 35 ? 6.249 25.650 -36.790 1.00 67.73 67 LYS B CA 1
ATOM 989 C C . LYS B 2 35 ? 5.680 26.301 -35.535 1.00 60.59 67 LYS B C 1
ATOM 990 O O . LYS B 2 35 ? 6.356 26.299 -34.500 1.00 59.27 67 LYS B O 1
ATOM 996 N N . ASN B 2 36 ? 4.464 26.838 -35.590 1.00 73.58 68 ASN B N 1
ATOM 997 C CA . ASN B 2 36 ? 3.862 27.473 -34.425 1.00 64.23 68 ASN B CA 1
ATOM 998 C C . ASN B 2 36 ? 3.526 26.436 -33.353 1.00 56.49 68 ASN B C 1
ATOM 999 O O . ASN B 2 36 ? 3.700 25.228 -33.533 1.00 60.47 68 ASN B O 1
ATOM 1004 N N . LYS B 2 37 ? 3.040 26.923 -32.214 1.00 57.40 69 LYS B N 1
ATOM 1005 C CA . LYS B 2 37 ? 2.782 26.061 -31.070 1.00 46.77 69 LYS B CA 1
ATOM 1006 C C . LYS B 2 37 ? 1.465 26.447 -30.418 1.00 41.60 69 LYS B C 1
ATOM 1007 O O . LYS B 2 37 ? 0.977 27.569 -30.570 1.00 48.22 69 LYS B O 1
ATOM 1013 N N . VAL B 2 38 ? 0.901 25.493 -29.677 1.00 41.08 70 VAL B N 1
ATOM 1014 C CA . VAL B 2 38 ? -0.391 25.639 -29.010 1.00 42.45 70 VAL B CA 1
ATOM 1015 C C . VAL B 2 38 ? -0.189 25.525 -27.499 1.00 43.65 70 VAL B C 1
ATOM 1016 O O . VAL B 2 38 ? 0.339 24.518 -27.008 1.00 48.34 70 VAL B O 1
ATOM 1020 N N . GLY B 2 39 ? -0.623 26.543 -26.764 1.00 39.89 71 GLY B N 1
ATOM 1021 C CA . GLY B 2 39 ? -0.582 26.520 -25.314 1.00 34.34 71 GLY B CA 1
ATOM 1022 C C . GLY B 2 39 ? -1.972 26.670 -24.722 1.00 40.30 71 GLY B C 1
ATOM 1023 O O . GLY B 2 39 ? -2.875 27.223 -25.353 1.00 43.79 71 GLY B O 1
ATOM 1024 N N . TRP B 2 40 ? -2.140 26.170 -23.497 1.00 34.79 72 TRP B N 1
ATOM 1025 C CA . TRP B 2 40 ? -3.409 26.248 -22.785 1.00 28.13 72 TRP B CA 1
ATOM 1026 C C . TRP B 2 40 ? -3.262 27.111 -21.539 1.00 33.97 72 TRP B C 1
ATOM 1027 O O . TRP B 2 40 ? -2.250 27.037 -20.832 1.00 35.73 72 TRP B O 1
ATOM 1038 N N . LEU B 2 41 ? -4.280 27.930 -21.277 1.00 30.96 73 LEU B N 1
ATOM 1039 C CA . LEU B 2 41 ? -4.294 28.819 -20.122 1.00 26.68 73 LEU B CA 1
ATOM 1040 C C . LEU B 2 41 ? -5.666 28.739 -19.473 1.00 27.30 73 LEU B C 1
ATOM 1041 O O . LEU B 2 41 ? -6.677 28.958 -20.145 1.00 30.88 73 LEU B O 1
ATOM 1046 N N . ARG B 2 42 ? -5.710 28.404 -18.184 1.00 26.36 74 ARG B N 1
ATOM 1047 C CA . ARG B 2 42 ? -6.966 28.475 -17.439 1.00 31.33 74 ARG B CA 1
ATOM 1048 C C . ARG B 2 42 ? -7.260 29.933 -17.121 1.00 29.62 74 ARG B C 1
ATOM 1049 O O . ARG B 2 42 ? -6.455 30.600 -16.466 1.00 26.56 74 ARG B O 1
ATOM 1057 N N . ALA B 2 43 ? -8.405 30.429 -17.590 1.00 27.60 75 ALA B N 1
ATOM 1058 C CA . ALA B 2 43 ? -8.649 31.866 -17.582 1.00 28.31 75 ALA B CA 1
ATOM 1059 C C . ALA B 2 43 ? -9.023 32.399 -16.200 1.00 41.76 75 ALA B C 1
ATOM 1060 O O . ALA B 2 43 ? -8.724 33.562 -15.892 1.00 41.81 75 ALA B O 1
ATOM 1062 N N . SER B 2 44 ? -9.678 31.585 -15.366 1.00 27.95 76 SER B N 1
ATOM 1063 C CA . SER B 2 44 ? -10.147 32.083 -14.077 1.00 39.20 76 SER B CA 1
ATOM 1064 C C . SER B 2 44 ? -8.989 32.591 -13.229 1.00 47.74 76 SER B C 1
ATOM 1065 O O . SER B 2 44 ? -9.078 33.670 -12.628 1.00 40.95 76 SER B O 1
ATOM 1068 N N . ASP B 2 45 ? -7.887 31.839 -13.181 1.00 36.65 77 ASP B N 1
ATOM 1069 C CA . ASP B 2 45 ? -6.738 32.226 -12.372 1.00 37.10 77 ASP B CA 1
ATOM 1070 C C . ASP B 2 45 ? -5.465 32.338 -13.201 1.00 38.83 77 ASP B C 1
ATOM 1071 O O . ASP B 2 45 ? -4.363 32.226 -12.649 1.00 38.06 77 ASP B O 1
ATOM 1076 N N . GLN B 2 46 ? -5.613 32.557 -14.509 1.00 38.99 78 GLN B N 1
ATOM 1077 C CA . GLN B 2 46 ? -4.524 32.783 -15.465 1.00 32.96 78 GLN B CA 1
ATOM 1078 C C . GLN B 2 46 ? -3.331 31.880 -15.176 1.00 35.35 78 GLN B C 1
ATOM 1079 O O . GLN B 2 46 ? -2.201 32.321 -14.958 1.00 28.30 78 GLN B O 1
ATOM 1085 N N . THR B 2 47 ? -3.621 30.588 -15.182 1.00 25.90 79 THR B N 1
ATOM 1086 C CA . THR B 2 47 ? -2.648 29.551 -14.883 1.00 45.90 79 THR B CA 1
ATOM 1087 C C . THR B 2 47 ? -2.269 28.841 -16.172 1.00 43.10 79 THR B C 1
ATOM 1088 O O . THR B 2 47 ? -3.144 28.377 -16.912 1.00 37.80 79 THR B O 1
ATOM 1092 N N . VAL B 2 48 ? -0.967 28.757 -16.434 1.00 35.07 80 VAL B N 1
ATOM 1093 C CA . VAL B 2 48 ? -0.493 27.969 -17.558 1.00 36.97 80 VAL B CA 1
ATOM 1094 C C . VAL B 2 48 ? -0.734 26.498 -17.264 1.00 37.64 80 VAL B C 1
ATOM 1095 O O . VAL B 2 48 ? -0.279 25.973 -16.240 1.00 51.55 80 VAL B O 1
ATOM 1099 N N . LEU B 2 49 ? -1.462 25.828 -18.154 1.00 34.55 81 LEU B N 1
ATOM 1100 C CA . LEU B 2 49 ? -1.777 24.409 -18.017 1.00 37.73 81 LEU B CA 1
ATOM 1101 C C . LEU B 2 49 ? -0.854 23.519 -18.843 1.00 44.73 81 LEU B C 1
ATOM 1102 O O . LEU B 2 49 ? -0.299 22.544 -18.321 1.00 44.33 81 LEU B O 1
ATOM 1107 N N . ALA B 2 50 ? -0.673 23.829 -20.126 1.00 38.71 82 ALA B N 1
ATOM 1108 C CA . ALA B 2 50 ? 0.144 22.979 -20.980 1.00 47.64 82 ALA B CA 1
ATOM 1109 C C . ALA B 2 50 ? 0.771 23.786 -22.101 1.00 44.04 82 ALA B C 1
ATOM 1110 O O . ALA B 2 50 ? 0.329 24.887 -22.440 1.00 43.81 82 ALA B O 1
ATOM 1112 N N . LEU B 2 51 ? 1.805 23.195 -22.685 1.00 39.50 83 LEU B N 1
ATOM 1113 C CA . LEU B 2 51 ? 2.470 23.734 -23.859 1.00 35.60 83 LEU B CA 1
ATOM 1114 C C . LEU B 2 51 ? 2.758 22.568 -24.791 1.00 43.11 83 LEU B C 1
ATOM 1115 O O . LEU B 2 51 ? 3.486 21.640 -24.416 1.00 40.39 83 LEU B O 1
ATOM 1120 N N . GLN B 2 52 ? 2.171 22.611 -25.986 1.00 40.57 84 GLN B N 1
ATOM 1121 C CA . GLN B 2 52 ? 2.277 21.531 -26.980 1.00 45.83 84 GLN B CA 1
ATOM 1122 C C . GLN B 2 52 ? 1.754 20.260 -26.317 1.00 56.29 84 GLN B C 1
ATOM 1123 O O . GLN B 2 52 ? 0.709 20.317 -25.647 1.00 67.43 84 GLN B O 1
ATOM 1129 N N . GLY B 2 53 ? 2.425 19.123 -26.460 1.00 52.67 85 GLY B N 1
ATOM 1130 C CA . GLY B 2 53 ? 1.998 17.893 -25.835 1.00 54.50 85 GLY B CA 1
ATOM 1131 C C . GLY B 2 53 ? 2.446 17.687 -24.401 1.00 59.89 85 GLY B C 1
ATOM 1132 O O . GLY B 2 53 ? 2.294 16.575 -23.882 1.00 60.69 85 GLY B O 1
ATOM 1133 N N . ARG B 2 54 ? 2.985 18.707 -23.733 1.00 43.85 86 ARG B N 1
ATOM 1134 C CA . ARG B 2 54 ? 3.468 18.554 -22.369 1.00 54.80 86 ARG B CA 1
ATOM 1135 C C . ARG B 2 54 ? 2.611 19.356 -21.397 1.00 53.67 86 ARG B C 1
ATOM 1136 O O . ARG B 2 54 ? 2.259 20.510 -21.663 1.00 58.03 86 ARG B O 1
ATOM 1144 N N . VAL B 2 55 ? 2.277 18.732 -20.271 1.00 43.93 87 VAL B N 1
ATOM 1145 C CA . VAL B 2 55 ? 1.485 19.372 -19.224 1.00 50.66 87 VAL B CA 1
ATOM 1146 C C . VAL B 2 55 ? 2.412 20.160 -18.308 1.00 46.86 87 VAL B C 1
ATOM 1147 O O . VAL B 2 55 ? 3.446 19.652 -17.863 1.00 54.10 87 VAL B O 1
ATOM 1151 N N . VAL B 2 56 ? 2.041 21.400 -18.016 1.00 44.70 88 VAL B N 1
ATOM 1152 C CA . VAL B 2 56 ? 2.861 22.247 -17.153 1.00 41.74 88 VAL B CA 1
ATOM 1153 C C . VAL B 2 56 ? 2.433 22.130 -15.695 1.00 41.94 88 VAL B C 1
ATOM 1154 O O . VAL B 2 56 ? 3.265 21.918 -14.808 1.00 37.57 88 VAL B O 1
ATOM 1158 N N . THR B 2 57 ? 1.132 22.260 -15.434 1.00 32.35 89 THR B N 1
ATOM 1159 C CA . THR B 2 57 ? 0.633 22.190 -14.070 1.00 33.02 89 THR B CA 1
ATOM 1160 C C . THR B 2 57 ? 0.897 20.815 -13.475 1.00 41.94 89 THR B C 1
ATOM 1161 O O . THR B 2 57 ? 0.817 19.790 -14.157 1.00 45.01 89 THR B O 1
ATOM 1165 N N . HIS B 2 58 ? 1.242 20.798 -12.195 1.00 50.29 90 HIS B N 1
ATOM 1166 C CA . HIS B 2 58 ? 1.407 19.529 -11.508 1.00 55.60 90 HIS B CA 1
ATOM 1167 C C . HIS B 2 58 ? 0.085 18.972 -11.009 1.00 43.62 90 HIS B C 1
ATOM 1168 O O . HIS B 2 58 ? 0.071 17.901 -10.400 1.00 43.22 90 HIS B O 1
ATOM 1175 N N . ASN B 2 59 ? -1.018 19.664 -11.272 1.00 35.57 91 ASN B N 1
ATOM 1176 C CA . ASN B 2 59 ? -2.338 19.077 -11.121 1.00 35.21 91 ASN B CA 1
ATOM 1177 C C . ASN B 2 59 ? -2.391 17.754 -11.879 1.00 55.73 91 ASN B C 1
ATOM 1178 O O . ASN B 2 59 ? -2.354 17.725 -13.117 1.00 54.46 91 ASN B O 1
ATOM 1183 N N . ALA B 2 60 ? -2.458 16.648 -11.137 1.00 51.76 92 ALA B N 1
ATOM 1184 C CA . ALA B 2 60 ? -2.401 15.326 -11.749 1.00 51.08 92 ALA B CA 1
ATOM 1185 C C . ALA B 2 60 ? -3.688 14.959 -12.473 1.00 51.57 92 ALA B C 1
ATOM 1186 O O . ALA B 2 60 ? -3.690 13.998 -13.250 1.00 63.46 92 ALA B O 1
ATOM 1188 N N . ARG B 2 61 ? -4.775 15.695 -12.243 1.00 47.46 93 ARG B N 1
ATOM 1189 C CA . ARG B 2 61 ? -6.033 15.435 -12.930 1.00 49.19 93 ARG B CA 1
ATOM 1190 C C . ARG B 2 61 ? -6.080 16.024 -14.334 1.00 52.69 93 ARG B C 1
ATOM 1191 O O . ARG B 2 61 ? -6.992 15.684 -15.099 1.00 49.75 93 ARG B O 1
ATOM 1199 N N . ILE B 2 62 ? -5.129 16.886 -14.692 1.00 49.70 94 ILE B N 1
ATOM 1200 C CA . ILE B 2 62 ? -5.132 17.581 -15.974 1.00 43.52 94 ILE B CA 1
ATOM 1201 C C . ILE B 2 62 ? -4.054 16.992 -16.877 1.00 49.64 94 ILE B C 1
ATOM 1202 O O . ILE B 2 62 ? -2.941 16.698 -16.425 1.00 52.51 94 ILE B O 1
ATOM 1207 N N . SER B 2 63 ? -4.387 16.828 -18.159 1.00 47.64 95 SER B N 1
ATOM 1208 C CA . SER B 2 63 ? -3.464 16.268 -19.139 1.00 50.83 95 SER B CA 1
ATOM 1209 C C . SER B 2 63 ? -3.794 16.817 -20.524 1.00 50.57 95 SER B C 1
ATOM 1210 O O . SER B 2 63 ? -4.828 17.460 -20.735 1.00 42.00 95 SER B O 1
ATOM 1213 N N . VAL B 2 64 ? -2.893 16.561 -21.476 1.00 46.21 96 VAL B N 1
ATOM 1214 C CA . VAL B 2 64 ? -3.098 16.950 -22.866 1.00 39.14 96 VAL B CA 1
ATOM 1215 C C . VAL B 2 64 ? -2.798 15.771 -23.772 1.00 44.89 96 VAL B C 1
ATOM 1216 O O . VAL B 2 64 ? -1.969 14.912 -23.458 1.00 54.67 96 VAL B O 1
ATOM 1220 N N . MET B 2 65 ? -3.498 15.734 -24.904 1.00 42.96 97 MET B N 1
ATOM 1221 C CA . MET B 2 65 ? -3.411 14.637 -25.852 1.00 57.97 97 MET B CA 1
ATOM 1222 C C . MET B 2 65 ? -3.397 15.212 -27.259 1.00 58.84 97 MET B C 1
ATOM 1223 O O . MET B 2 65 ? -4.018 16.242 -27.530 1.00 49.85 97 MET B O 1
ATOM 1228 N N . HIS B 2 66 ? -2.683 14.537 -28.156 1.00 61.93 98 HIS B N 1
ATOM 1229 C CA . HIS B 2 66 ? -2.537 15.022 -29.526 1.00 69.60 98 HIS B CA 1
ATOM 1230 C C . HIS B 2 66 ? -2.398 13.819 -30.447 1.00 79.29 98 HIS B C 1
ATOM 1231 O O . HIS B 2 66 ? -1.375 13.131 -30.415 1.00 83.50 98 HIS B O 1
ATOM 1238 N N . GLN B 2 67 ? -3.424 13.561 -31.257 1.00 82.28 99 GLN B N 1
ATOM 1239 C CA . GLN B 2 67 ? -3.364 12.489 -32.247 1.00 97.35 99 GLN B CA 1
ATOM 1240 C C . GLN B 2 67 ? -3.370 13.076 -33.651 1.00 101.62 99 GLN B C 1
ATOM 1241 O O . GLN B 2 67 ? -2.316 13.181 -34.289 1.00 105.26 99 GLN B O 1
ATOM 1243 N N . ASP B 2 68 ? -4.551 13.447 -34.144 1.00 99.61 100 ASP B N 1
ATOM 1244 C CA . ASP B 2 68 ? -4.632 14.189 -35.395 1.00 102.38 100 ASP B CA 1
ATOM 1245 C C . ASP B 2 68 ? -3.827 15.473 -35.257 1.00 96.67 100 ASP B C 1
ATOM 1246 O O . ASP B 2 68 ? -3.989 16.209 -34.279 1.00 94.03 100 ASP B O 1
ATOM 1251 N N . MET B 2 69 ? -2.942 15.735 -36.228 1.00 89.84 101 MET B N 1
ATOM 1252 C CA . MET B 2 69 ? -2.063 16.901 -36.140 1.00 93.17 101 MET B CA 1
ATOM 1253 C C . MET B 2 69 ? -2.848 18.195 -35.962 1.00 78.26 101 MET B C 1
ATOM 1254 O O . MET B 2 69 ? -2.279 19.212 -35.540 1.00 83.08 101 MET B O 1
ATOM 1259 N N . HIS B 2 70 ? -4.152 18.169 -36.228 1.00 61.18 102 HIS B N 1
ATOM 1260 C CA . HIS B 2 70 ? -4.955 19.377 -36.150 1.00 64.02 102 HIS B CA 1
ATOM 1261 C C . HIS B 2 70 ? -5.627 19.586 -34.793 1.00 58.39 102 HIS B C 1
ATOM 1262 O O . HIS B 2 70 ? -5.903 20.733 -34.432 1.00 57.43 102 HIS B O 1
ATOM 1269 N N . THR B 2 71 ? -5.879 18.531 -34.018 1.00 52.25 103 THR B N 1
ATOM 1270 C CA . THR B 2 71 ? -6.683 18.641 -32.804 1.00 56.94 103 THR B CA 1
ATOM 1271 C C . THR B 2 71 ? -5.802 18.544 -31.561 1.00 56.94 103 THR B C 1
ATOM 1272 O O . THR B 2 71 ? -5.097 17.548 -31.366 1.00 48.42 103 THR B O 1
ATOM 1276 N N . TRP B 2 72 ? -5.873 19.565 -30.711 1.00 50.66 104 TRP B N 1
ATOM 1277 C CA . TRP B 2 72 ? -5.145 19.611 -29.448 1.00 47.23 104 TRP B CA 1
ATOM 1278 C C . TRP B 2 72 ? -6.146 19.545 -28.302 1.00 44.85 104 TRP B C 1
ATOM 1279 O O . TRP B 2 72 ? -7.022 20.409 -28.186 1.00 50.13 104 TRP B O 1
ATOM 1290 N N . LYS B 2 73 ? -6.013 18.524 -27.462 1.00 47.34 105 LYS B N 1
ATOM 1291 C CA . LYS B 2 73 ? -7.012 18.189 -26.456 1.00 42.29 105 LYS B CA 1
ATOM 1292 C C . LYS B 2 73 ? -6.517 18.511 -25.053 1.00 43.83 105 LYS B C 1
ATOM 1293 O O . LYS B 2 73 ? -5.379 18.194 -24.697 1.00 52.16 105 LYS B O 1
ATOM 1299 N N . LEU B 2 74 ? -7.387 19.126 -24.259 1.00 35.89 106 LEU B N 1
ATOM 1300 C CA . LEU B 2 74 ? -7.173 19.320 -22.830 1.00 41.00 106 LEU B CA 1
ATOM 1301 C C . LEU B 2 74 ? -8.179 18.463 -22.072 1.00 48.85 106 LEU B C 1
ATOM 1302 O O . LEU B 2 74 ? -9.389 18.560 -22.313 1.00 43.67 106 LEU B O 1
ATOM 1307 N N . LYS B 2 75 ? -7.681 17.628 -21.161 1.00 48.49 107 LYS B N 1
ATOM 1308 C CA . LYS B 2 75 ? -8.506 16.696 -20.403 1.00 50.41 107 LYS B CA 1
ATOM 1309 C C . LYS B 2 75 ? -8.386 16.990 -18.910 1.00 45.39 107 LYS B C 1
ATOM 1310 O O . LYS B 2 75 ? -7.277 17.059 -18.369 1.00 38.56 107 LYS B O 1
ATOM 1316 N N . ILE B 2 76 ? -9.526 17.175 -18.254 1.00 41.05 108 ILE B N 1
ATOM 1317 C CA . ILE B 2 76 ? -9.589 17.386 -16.811 1.00 44.75 108 ILE B CA 1
ATOM 1318 C C . ILE B 2 76 ? -10.417 16.254 -16.221 1.00 46.64 108 ILE B C 1
ATOM 1319 O O . ILE B 2 76 ? -11.640 16.210 -16.406 1.00 51.82 108 ILE B O 1
ATOM 1324 N N . SER B 2 77 ? -9.755 15.335 -15.524 1.00 36.40 109 SER B N 1
ATOM 1325 C CA . SER B 2 77 ? -10.446 14.225 -14.889 1.00 40.74 109 SER B CA 1
ATOM 1326 C C . SER B 2 77 ? -11.012 14.639 -13.539 1.00 45.63 109 SER B C 1
ATOM 1327 O O . SER B 2 77 ? -10.536 15.583 -12.904 1.00 48.25 109 SER B O 1
ATOM 1330 N N . LYS B 2 78 ? -12.027 13.894 -13.099 1.00 54.35 110 LYS B N 1
ATOM 1331 C CA . LYS B 2 78 ? -12.663 14.077 -11.792 1.00 56.49 110 LYS B CA 1
ATOM 1332 C C . LYS B 2 78 ? -12.864 15.565 -11.494 1.00 52.39 110 LYS B C 1
ATOM 1333 O O . LYS B 2 78 ? -12.228 16.157 -10.620 1.00 50.23 110 LYS B O 1
ATOM 1339 N N . LEU B 2 79 ? -13.767 16.152 -12.276 1.00 50.05 111 LEU B N 1
ATOM 1340 C CA . LEU B 2 79 ? -13.992 17.588 -12.228 1.00 45.69 111 LEU B CA 1
ATOM 1341 C C . LEU B 2 79 ? -14.382 18.042 -10.828 1.00 54.62 111 LEU B C 1
ATOM 1342 O O . LEU B 2 79 ? -15.262 17.460 -10.186 1.00 57.44 111 LEU B O 1
ATOM 1347 N N A ARG B 2 80 ? -13.705 19.077 -10.348 0.57 49.46 112 ARG B N 1
ATOM 1348 N N B ARG B 2 80 ? -13.710 19.086 -10.359 0.43 49.22 112 ARG B N 1
ATOM 1349 C CA A ARG B 2 80 ? -14.052 19.757 -9.113 0.57 45.19 112 ARG B CA 1
ATOM 1350 C CA B ARG B 2 80 ? -14.037 19.765 -9.119 0.43 45.39 112 ARG B CA 1
ATOM 1351 C C A ARG B 2 80 ? -14.687 21.099 -9.452 0.57 38.99 112 ARG B C 1
ATOM 1352 C C B ARG B 2 80 ? -14.694 21.097 -9.456 0.43 39.27 112 ARG B C 1
ATOM 1353 O O A ARG B 2 80 ? -14.466 21.656 -10.529 0.57 41.04 112 ARG B O 1
ATOM 1354 O O B ARG B 2 80 ? -14.488 21.646 -10.541 0.43 40.97 112 ARG B O 1
ATOM 1369 N N . GLU B 2 81 ? -15.503 21.610 -8.527 1.00 36.73 113 GLU B N 1
ATOM 1370 C CA . GLU B 2 81 ? -16.218 22.855 -8.798 1.00 35.75 113 GLU B CA 1
ATOM 1371 C C . GLU B 2 81 ? -15.268 24.009 -9.097 1.00 39.47 113 GLU B C 1
ATOM 1372 O O . GLU B 2 81 ? -15.623 24.918 -9.855 1.00 48.61 113 GLU B O 1
ATOM 1378 N N . SER B 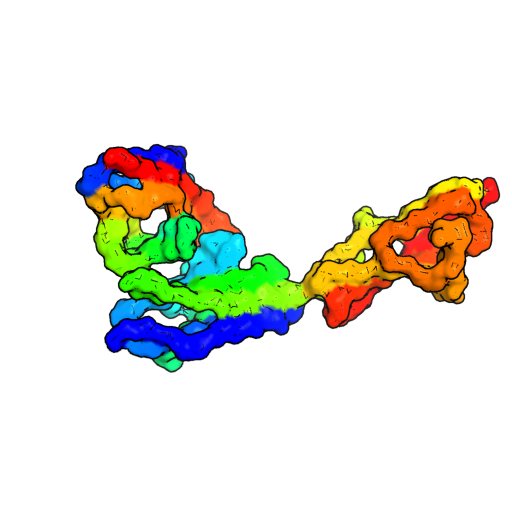2 82 ? -14.059 23.992 -8.529 1.00 32.51 114 SER B N 1
ATOM 1379 C CA . SER B 2 82 ? -13.085 25.032 -8.837 1.00 41.98 114 SER B CA 1
ATOM 1380 C C . SER B 2 82 ? -12.505 24.917 -10.247 1.00 44.77 114 SER B C 1
ATOM 1381 O O . SER B 2 82 ? -11.800 25.834 -10.680 1.00 45.89 114 SER B O 1
ATOM 1384 N N . ASP B 2 83 ? -12.754 23.815 -10.961 1.00 41.63 115 ASP B N 1
ATOM 1385 C CA . ASP B 2 83 ? -12.367 23.704 -12.362 1.00 39.02 115 ASP B CA 1
ATOM 1386 C C . ASP B 2 83 ? -13.294 24.486 -13.278 1.00 35.62 115 ASP B C 1
ATOM 1387 O O . ASP B 2 83 ? -12.940 24.720 -14.432 1.00 42.09 115 ASP B O 1
ATOM 1392 N N . ARG B 2 84 ? -14.464 24.880 -12.787 1.00 42.05 116 ARG B N 1
ATOM 1393 C CA . ARG B 2 84 ? -15.414 25.647 -13.580 1.00 40.79 116 ARG B CA 1
ATOM 1394 C C . ARG B 2 84 ? -14.763 26.909 -14.129 1.00 38.54 116 ARG B C 1
ATOM 1395 O O . ARG B 2 84 ? -13.952 27.551 -13.459 1.00 43.24 116 ARG B O 1
ATOM 1403 N N . GLY B 2 85 ? -15.127 27.269 -15.351 1.00 34.80 117 GLY B N 1
ATOM 1404 C CA . GLY B 2 85 ? -14.602 28.455 -15.984 1.00 27.50 117 GLY B CA 1
ATOM 1405 C C . GLY B 2 85 ? -14.197 28.169 -17.413 1.00 46.17 117 GLY B C 1
ATOM 1406 O O . GLY B 2 85 ? -14.527 27.131 -17.990 1.00 39.48 117 GLY B O 1
ATOM 1407 N N . CYS B 2 86 ? -13.464 29.112 -17.990 1.00 37.95 118 CYS B N 1
ATOM 1408 C CA . CYS B 2 86 ? -13.089 29.056 -19.390 1.00 35.46 118 CYS B CA 1
ATOM 1409 C C . CYS B 2 86 ? -11.597 28.781 -19.534 1.00 29.57 118 CYS B C 1
ATOM 1410 O O . CYS B 2 86 ? -10.798 29.032 -18.631 1.00 28.35 118 CYS B O 1
ATOM 1413 N N . TYR B 2 87 ? -11.239 28.224 -20.684 1.00 31.93 119 TYR B N 1
ATOM 1414 C CA . TYR B 2 87 ? -9.899 27.720 -20.928 1.00 30.75 119 TYR B CA 1
ATOM 1415 C C . TYR B 2 87 ? -9.440 28.208 -22.291 1.00 36.32 119 TYR B C 1
ATOM 1416 O O . TYR B 2 87 ? -10.116 27.979 -23.299 1.00 38.48 119 TYR B O 1
ATOM 1425 N N . MET B 2 88 ? -8.298 28.884 -22.317 1.00 39.87 120 MET B N 1
ATOM 1426 C CA . MET B 2 88 ? -7.814 29.553 -23.514 1.00 46.26 120 MET B CA 1
ATOM 1427 C C . MET B 2 88 ? -6.784 28.688 -24.228 1.00 44.11 120 MET B C 1
ATOM 1428 O O . MET B 2 88 ? -5.765 28.306 -23.641 1.00 34.17 120 MET B O 1
ATOM 1433 N N . CYS B 2 89 ? -7.055 28.400 -25.498 1.00 40.26 121 CYS B N 1
ATOM 1434 C CA . CYS B 2 89 ? -6.114 27.752 -26.402 1.00 37.46 121 CYS B CA 1
ATOM 1435 C C . CYS B 2 89 ? -5.415 28.847 -27.204 1.00 34.22 121 CYS B C 1
ATOM 1436 O O . CYS B 2 89 ? -6.055 29.542 -27.995 1.00 35.51 121 CYS B O 1
ATOM 1439 N N . GLN B 2 90 ? -4.112 29.010 -26.990 1.00 39.93 122 GLN B N 1
ATOM 1440 C CA . GLN B 2 90 ? -3.333 30.080 -27.609 1.00 39.54 122 GLN B CA 1
ATOM 1441 C C . GLN B 2 90 ? -2.426 29.516 -28.696 1.00 41.76 122 GLN B C 1
ATOM 1442 O O . GLN B 2 90 ? -1.724 28.524 -28.471 1.00 34.27 122 GLN B O 1
ATOM 1448 N N . ILE B 2 91 ? -2.432 30.158 -29.862 1.00 36.51 123 ILE B N 1
ATOM 1449 C CA . ILE B 2 91 ? -1.478 29.867 -30.926 1.00 41.65 123 ILE B CA 1
ATOM 1450 C C . ILE B 2 91 ? -0.470 31.001 -30.957 1.00 40.57 123 ILE B C 1
ATOM 1451 O O . ILE B 2 91 ? -0.854 32.174 -31.039 1.00 53.74 123 ILE B O 1
ATOM 1456 N N . ASN B 2 92 ? 0.816 30.665 -30.902 1.00 41.66 124 ASN B N 1
ATOM 1457 C CA . ASN B 2 92 ? 1.848 31.697 -30.822 1.00 43.30 124 ASN B CA 1
ATOM 1458 C C . ASN B 2 92 ? 2.133 32.375 -32.165 1.00 70.64 124 ASN B C 1
ATOM 1459 O O . ASN B 2 92 ? 3.284 32.696 -32.484 1.00 49.36 124 ASN B O 1
ATOM 1464 N N . THR B 2 93 ? 1.096 32.610 -32.965 1.00 47.50 125 THR B N 1
ATOM 1465 C CA . THR B 2 93 ? 1.218 33.516 -34.093 1.00 51.06 125 THR B CA 1
ATOM 1466 C C . THR B 2 93 ? 1.411 34.947 -33.594 1.00 51.70 125 THR B C 1
ATOM 1467 O O . THR B 2 93 ? 1.220 35.257 -32.415 1.00 63.02 125 THR B O 1
ATOM 1471 N N . SER B 2 94 ? 1.790 35.827 -34.509 1.00 55.49 126 SER B N 1
ATOM 1472 C CA . SER B 2 94 ? 1.947 37.242 -34.183 1.00 64.77 126 SER B CA 1
ATOM 1473 C C . SER B 2 94 ? 1.059 38.067 -35.103 1.00 59.90 126 SER B C 1
ATOM 1474 O O . SER B 2 94 ? 1.296 38.088 -36.324 1.00 66.60 126 SER B O 1
ATOM 1477 N N . PRO B 2 95 ? 0.018 38.741 -34.590 1.00 59.03 127 PRO B N 1
ATOM 1478 C CA . PRO B 2 95 ? -0.421 38.691 -33.189 1.00 55.33 127 PRO B CA 1
ATOM 1479 C C . PRO B 2 95 ? -0.978 37.332 -32.792 1.00 51.40 127 PRO B C 1
ATOM 1480 O O . PRO B 2 95 ? -1.284 36.515 -33.654 1.00 74.34 127 PRO B O 1
ATOM 1484 N N . MET B 2 96 ? -1.093 37.099 -31.491 1.00 48.20 128 MET B N 1
ATOM 1485 C CA . MET B 2 96 ? -1.546 35.808 -31.000 1.00 49.61 128 MET B CA 1
ATOM 1486 C C . MET B 2 96 ? -2.975 35.525 -31.454 1.00 56.06 128 MET B C 1
ATOM 1487 O O . MET B 2 96 ? -3.797 36.436 -31.589 1.00 54.52 128 MET B O 1
ATOM 1492 N N . LYS B 2 97 ? -3.254 34.252 -31.724 1.00 43.07 129 LYS B N 1
ATOM 1493 C CA . LYS B 2 97 ? -4.599 33.760 -31.971 1.00 42.50 129 LYS B CA 1
ATOM 1494 C C . LYS B 2 97 ? -5.039 32.907 -30.792 1.00 42.10 129 LYS B C 1
ATOM 1495 O O . LYS B 2 97 ? -4.228 32.200 -30.182 1.00 39.29 129 LYS B O 1
ATOM 1501 N N . LYS B 2 98 ? -6.330 32.967 -30.473 1.00 38.38 130 LYS B N 1
ATOM 1502 C CA . LYS B 2 98 ? -6.813 32.243 -29.309 1.00 44.42 130 LYS B CA 1
ATOM 1503 C C . LYS B 2 98 ? -8.267 31.846 -29.498 1.00 52.75 130 LYS B C 1
ATOM 1504 O O . LYS B 2 98 ? -9.025 32.501 -30.218 1.00 37.86 130 LYS B O 1
ATOM 1510 N N . GLN B 2 99 ? -8.630 30.748 -28.846 1.00 33.78 131 GLN B N 1
ATOM 1511 C CA . GLN B 2 99 ? -10.009 30.332 -28.671 1.00 39.56 131 GLN B CA 1
ATOM 1512 C C . GLN B 2 99 ? -10.204 29.992 -27.205 1.00 35.36 131 GLN B C 1
ATOM 1513 O O . GLN B 2 99 ? -9.238 29.745 -26.476 1.00 42.36 131 GLN B O 1
ATOM 1519 N N . VAL B 2 100 ? -11.456 29.966 -26.767 1.00 36.41 132 VAL B N 1
ATOM 1520 C CA . VAL B 2 100 ? -11.737 29.689 -25.365 1.00 44.23 132 VAL B CA 1
ATOM 1521 C C . VAL B 2 100 ? -12.819 28.621 -25.265 1.00 36.98 132 VAL B C 1
ATOM 1522 O O . VAL B 2 100 ? -13.832 28.681 -25.973 1.00 37.03 132 VAL B O 1
ATOM 1526 N N . GLY B 2 101 ? -12.568 27.616 -24.436 1.00 28.44 133 GLY B N 1
ATOM 1527 C CA . GLY B 2 101 ? -13.569 26.614 -24.099 1.00 29.84 133 GLY B CA 1
ATOM 1528 C C . GLY B 2 101 ? -13.910 26.697 -22.621 1.00 38.88 133 GLY B C 1
ATOM 1529 O O . GLY B 2 101 ? -13.027 26.912 -21.784 1.00 38.15 133 GLY B O 1
ATOM 1530 N N . CYS B 2 102 ? -15.185 26.516 -22.305 1.00 30.26 134 CYS B N 1
ATOM 1531 C CA . CYS B 2 102 ? -15.672 26.766 -20.960 1.00 36.74 134 CYS B CA 1
ATOM 1532 C C . CYS B 2 102 ? -16.316 25.514 -20.380 1.00 42.80 134 CYS B C 1
ATOM 1533 O O . CYS B 2 102 ? -16.991 24.757 -21.092 1.00 42.45 134 CYS B O 1
ATOM 1536 N N . ILE B 2 103 ? -16.081 25.302 -19.084 1.00 34.11 135 ILE B N 1
ATOM 1537 C CA . ILE B 2 103 ? -16.564 24.137 -18.351 1.00 35.88 135 ILE B CA 1
ATOM 1538 C C . ILE B 2 103 ? -17.502 24.623 -17.257 1.00 37.71 135 ILE B C 1
ATOM 1539 O O . ILE B 2 103 ? -17.095 25.409 -16.392 1.00 39.32 135 ILE B O 1
ATOM 1544 N N . ASP B 2 104 ? -18.751 24.164 -17.292 1.00 36.48 136 ASP B N 1
ATOM 1545 C CA . ASP B 2 104 ? -19.687 24.385 -16.197 1.00 39.22 136 ASP B CA 1
ATOM 1546 C C . ASP B 2 104 ? -19.742 23.108 -15.369 1.00 40.98 136 ASP B C 1
ATOM 1547 O O . ASP B 2 104 ? -20.225 22.074 -15.844 1.00 35.75 136 ASP B O 1
ATOM 1552 N N . VAL B 2 105 ? -19.247 23.186 -14.137 1.00 43.64 137 VAL B N 1
ATOM 1553 C CA . VAL B 2 105 ? -19.219 22.055 -13.217 1.00 41.85 137 VAL B CA 1
ATOM 1554 C C . VAL B 2 105 ? -20.415 22.189 -12.286 1.00 48.35 137 VAL B C 1
ATOM 1555 O O . VAL B 2 105 ? -20.433 23.044 -11.393 1.00 48.24 137 VAL B O 1
ATOM 1559 N N . GLN B 2 106 ? -21.416 21.342 -12.497 1.00 42.65 138 GLN B N 1
ATOM 1560 C CA . GLN B 2 106 ? -22.603 21.350 -11.662 1.00 46.24 138 GLN B CA 1
ATOM 1561 C C . GLN B 2 106 ? -22.356 20.588 -10.362 1.00 57.56 138 GLN B C 1
ATOM 1562 O O . GLN B 2 106 ? -21.646 19.578 -10.339 1.00 55.72 138 GLN B O 1
ATOM 1568 N N . VAL B 2 107 ? -22.930 21.092 -9.274 1.00 48.48 139 VAL B N 1
ATOM 1569 C CA . VAL B 2 107 ? -22.791 20.476 -7.956 1.00 46.27 139 VAL B CA 1
ATOM 1570 C C . VAL B 2 107 ? -24.180 20.353 -7.341 1.00 44.08 139 VAL B C 1
ATOM 1571 O O . VAL B 2 107 ? -24.916 21.348 -7.271 1.00 44.61 139 VAL B O 1
ATOM 1575 N N . PRO B 2 108 ? -24.579 19.169 -6.889 1.00 42.06 140 PRO B N 1
ATOM 1576 C CA . PRO B 2 108 ? -25.925 18.995 -6.349 1.00 49.25 140 PRO B CA 1
ATOM 1577 C C . PRO B 2 108 ? -26.037 19.588 -4.954 1.00 55.44 140 PRO B C 1
ATOM 1578 O O . PRO B 2 108 ? -25.025 19.744 -4.251 1.00 48.51 140 PRO B O 1
ATOM 1582 N N . PRO B 2 109 ? -27.251 19.930 -4.518 1.00 56.23 141 PRO B N 1
ATOM 1583 C CA . PRO B 2 109 ? -27.395 20.753 -3.312 1.00 51.13 141 PRO B CA 1
ATOM 1584 C C . PRO B 2 109 ? -26.988 20.004 -2.057 1.00 46.90 141 PRO B C 1
ATOM 1585 O O . PRO B 2 109 ? -27.090 18.778 -1.972 1.00 45.43 141 PRO B O 1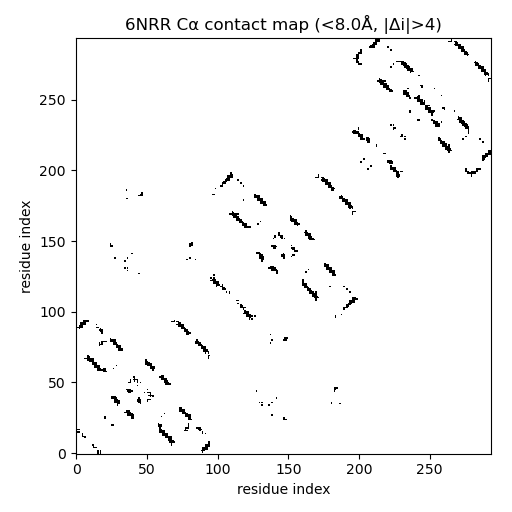
ATOM 1589 N N . ASP B 2 110 ? -26.533 20.773 -1.072 1.00 42.39 142 ASP B N 1
ATOM 1590 C CA . ASP B 2 110 ? -26.133 20.233 0.222 1.00 48.85 142 ASP B CA 1
ATOM 1591 C C . ASP B 2 110 ? -26.430 21.283 1.285 1.00 46.93 142 ASP B C 1
ATOM 1592 O O . ASP B 2 110 ? -25.980 22.426 1.170 1.00 57.29 142 ASP B O 1
ATOM 1597 N N . ILE B 2 111 ? -27.196 20.907 2.299 1.00 38.43 143 ILE B N 1
ATOM 1598 C CA . ILE B 2 111 ? -27.533 21.806 3.397 1.00 53.18 143 ILE B CA 1
ATOM 1599 C C . ILE B 2 111 ? -26.499 21.649 4.507 1.00 53.60 143 ILE B C 1
ATOM 1600 O O . ILE B 2 111 ? -26.207 20.530 4.947 1.00 43.15 143 ILE B O 1
ATOM 1605 N N . ILE B 2 112 ? -25.950 22.769 4.965 1.00 53.94 144 ILE B N 1
ATOM 1606 C CA . ILE B 2 112 ? -24.879 22.769 5.957 1.00 65.33 144 ILE B CA 1
ATOM 1607 C C . ILE B 2 112 ? -25.506 22.873 7.344 1.00 66.30 144 ILE B C 1
ATOM 1608 O O . ILE B 2 112 ? -26.071 23.909 7.708 1.00 68.25 144 ILE B O 1
ATOM 1613 N N . ASN B 2 113 ? -25.391 21.799 8.129 1.00 61.18 145 ASN B N 1
ATOM 1614 C CA . ASN B 2 113 ? -26.064 21.756 9.421 1.00 72.61 145 ASN B CA 1
ATOM 1615 C C . ASN B 2 113 ? -25.520 22.802 10.386 1.00 85.05 145 ASN B C 1
ATOM 1616 O O . ASN B 2 113 ? -26.283 23.346 11.189 1.00 81.94 145 ASN B O 1
ATOM 1621 N N . GLU B 2 114 ? -24.216 23.093 10.328 1.00 95.25 146 GLU B N 1
ATOM 1622 C CA . GLU B 2 114 ? -23.631 24.076 11.237 1.00 99.30 146 GLU B CA 1
ATOM 1623 C C . GLU B 2 114 ? -24.282 25.441 11.071 1.00 96.47 146 GLU B C 1
ATOM 1624 O O . GLU B 2 114 ? -24.602 26.111 12.062 1.00 99.98 146 GLU B O 1
ATOM 1630 N N . GLU B 2 115 ? -24.485 25.871 9.826 1.00 84.40 147 GLU B N 1
ATOM 1631 C CA . GLU B 2 115 ? -25.063 27.173 9.534 1.00 81.36 147 GLU B CA 1
ATOM 1632 C C . GLU B 2 115 ? -26.581 27.114 9.354 1.00 80.21 147 GLU B C 1
ATOM 1633 O O . GLU B 2 115 ? -27.172 28.062 8.822 1.00 80.24 147 GLU B O 1
ATOM 1639 N N . SER B 2 116 ? -27.225 26.039 9.813 1.00 82.47 148 SER B N 1
ATOM 1640 C CA . SER B 2 116 ? -28.660 25.848 9.648 1.00 80.46 148 SER B CA 1
ATOM 1641 C C . SER B 2 116 ? -29.324 25.551 10.989 1.00 70.68 148 SER B C 1
ATOM 1642 O O . SER B 2 116 ? -28.708 24.986 11.899 1.00 71.73 148 SER B O 1
ATOM 1645 N N . SER B 2 117 ? -30.600 25.922 11.090 1.00 58.32 149 SER B N 1
ATOM 1646 C CA . SER B 2 117 ? -31.330 25.796 12.348 1.00 62.45 149 SER B CA 1
ATOM 1647 C C . SER B 2 117 ? -31.426 24.345 12.808 1.00 61.02 149 SER B C 1
ATOM 1648 O O . SER B 2 117 ? -31.791 23.455 12.036 1.00 58.89 149 SER B O 1
ATOM 1651 N N . ALA B 2 118 ? -31.100 24.117 14.075 1.00 69.83 150 ALA B N 1
ATOM 1652 C CA . ALA B 2 118 ? -31.462 22.902 14.785 1.00 63.78 150 ALA B CA 1
ATOM 1653 C C . ALA B 2 118 ? -32.850 23.070 15.408 1.00 59.71 150 ALA B C 1
ATOM 1654 O O . ALA B 2 118 ? -33.445 24.149 15.383 1.00 61.39 150 ALA B O 1
ATOM 1656 N N . ASP B 2 119 ? -33.371 21.977 15.964 1.00 50.87 151 ASP B N 1
ATOM 1657 C CA . ASP B 2 119 ? -34.614 22.033 16.730 1.00 53.79 151 ASP B CA 1
ATOM 1658 C C . ASP B 2 119 ? -34.550 23.136 17.779 1.00 61.64 151 ASP B C 1
ATOM 1659 O O . ASP B 2 119 ? -33.578 23.243 18.533 1.00 58.86 151 ASP B O 1
ATOM 1664 N N . LEU B 2 120 ? -35.588 23.965 17.819 1.00 54.90 152 LEU B N 1
ATOM 1665 C CA . LEU B 2 120 ? -35.579 25.134 18.679 1.00 58.98 152 LEU B CA 1
ATOM 1666 C C . LEU B 2 120 ? -36.927 25.282 19.368 1.00 59.35 152 LEU B C 1
ATOM 1667 O O . LEU B 2 120 ? -37.947 24.765 18.910 1.00 56.85 152 LEU B O 1
ATOM 1672 N N . ALA B 2 121 ? -36.914 25.994 20.488 1.00 63.75 153 ALA B N 1
ATOM 1673 C CA . ALA B 2 121 ? -38.117 26.278 21.252 1.00 70.35 153 ALA B CA 1
ATOM 1674 C C . ALA B 2 121 ? -38.246 27.779 21.468 1.00 76.78 153 ALA B C 1
ATOM 1675 O O . ALA B 2 121 ? -37.252 28.492 21.641 1.00 71.92 153 ALA B O 1
ATOM 1677 N N . VAL B 2 122 ? -39.488 28.250 21.456 1.00 69.98 154 VAL B N 1
ATOM 1678 C CA . VAL B 2 122 ? -39.791 29.665 21.600 1.00 71.69 154 VAL B CA 1
ATOM 1679 C C . VAL B 2 122 ? -40.977 29.812 22.543 1.00 79.64 154 VAL B C 1
ATOM 1680 O O . VAL B 2 122 ? -41.851 28.944 22.611 1.00 77.25 154 VAL B O 1
ATOM 1684 N N . GLN B 2 123 ? -40.997 30.902 23.298 1.00 82.35 155 GLN B N 1
ATOM 1685 C CA . GLN B 2 123 ? -42.187 31.212 24.069 1.00 83.73 155 GLN B CA 1
ATOM 1686 C C . GLN B 2 123 ? -43.251 31.792 23.143 1.00 81.98 155 GLN B C 1
ATOM 1687 O O . GLN B 2 123 ? -42.946 32.428 22.131 1.00 78.70 155 GLN B O 1
ATOM 1693 N N . GLU B 2 124 ? -44.511 31.543 23.488 1.00 90.07 156 GLU B N 1
ATOM 1694 C CA . GLU B 2 124 ? -45.617 31.979 22.647 1.00 89.55 156 GLU B CA 1
ATOM 1695 C C . GLU B 2 124 ? -45.615 33.494 22.490 1.00 89.93 156 GLU B C 1
ATOM 1696 O O . GLU B 2 124 ? -45.403 34.237 23.453 1.00 96.16 156 GLU B O 1
ATOM 1702 N N . GLY B 2 125 ? -45.855 33.953 21.264 1.00 90.77 157 GLY B N 1
ATOM 1703 C CA . GLY B 2 125 ? -45.831 35.364 20.958 1.00 85.57 157 GLY B CA 1
ATOM 1704 C C . GLY B 2 125 ? -44.465 35.931 20.658 1.00 87.16 157 GLY B C 1
ATOM 1705 O O . GLY B 2 125 ? -44.374 37.097 20.259 1.00 91.07 157 GLY B O 1
ATOM 1706 N N . GLU B 2 126 ? -43.398 35.156 20.839 1.00 91.37 158 GLU B N 1
ATOM 1707 C CA . GLU B 2 126 ? -42.057 35.604 20.501 1.00 98.53 158 GLU B CA 1
ATOM 1708 C C . GLU B 2 126 ? -41.785 35.369 19.012 1.00 87.41 158 GLU B C 1
ATOM 1709 O O . GLU B 2 126 ? -42.627 34.856 18.270 1.00 79.77 158 GLU B O 1
ATOM 1715 N N . ASP B 2 127 ? -40.593 35.751 18.566 1.00 89.98 159 ASP B N 1
ATOM 1716 C CA . ASP B 2 127 ? -40.184 35.548 17.185 1.00 89.19 159 ASP B CA 1
ATOM 1717 C C . ASP B 2 127 ? -39.286 34.324 17.078 1.00 87.60 159 ASP B C 1
ATOM 1718 O O . ASP B 2 127 ? -38.624 33.932 18.042 1.00 92.77 159 ASP B O 1
ATOM 1723 N N . ALA B 2 128 ? -39.270 33.720 15.891 1.00 85.38 160 ALA B N 1
ATOM 1724 C CA . ALA B 2 128 ? -38.425 32.559 15.631 1.00 86.50 160 ALA B CA 1
ATOM 1725 C C . ALA B 2 128 ? -38.105 32.508 14.147 1.00 81.95 160 ALA B C 1
ATOM 1726 O O . ALA B 2 128 ? -39.018 32.451 13.319 1.00 78.24 160 ALA B O 1
ATOM 1728 N N . THR B 2 129 ? -36.818 32.519 13.814 1.00 83.96 161 THR B N 1
ATOM 1729 C CA . THR B 2 129 ? -36.360 32.446 12.433 1.00 70.28 161 THR B CA 1
ATOM 1730 C C . THR B 2 129 ? -35.710 31.089 12.190 1.00 67.14 161 THR B C 1
ATOM 1731 O O . THR B 2 129 ? -34.726 30.738 12.849 1.00 65.80 161 THR B O 1
ATOM 1735 N N . LEU B 2 130 ? -36.266 30.331 11.253 1.00 65.92 162 LEU B N 1
ATOM 1736 C CA . LEU B 2 130 ? -35.642 29.106 10.781 1.00 53.43 162 LEU B CA 1
ATOM 1737 C C . LEU B 2 130 ? -34.789 29.431 9.565 1.00 52.48 162 LEU B C 1
ATOM 1738 O O . LEU B 2 130 ? -35.171 30.253 8.729 1.00 60.24 162 LEU B O 1
ATOM 1743 N N . THR B 2 131 ? -33.628 28.792 9.471 1.00 51.61 163 THR B N 1
ATOM 1744 C CA . THR B 2 131 ? -32.688 29.116 8.408 1.00 64.81 163 THR B CA 1
ATOM 1745 C C . THR B 2 131 ? -31.972 27.857 7.949 1.00 62.18 163 THR B C 1
ATOM 1746 O O . THR B 2 131 ? -31.507 27.071 8.779 1.00 58.00 163 THR B O 1
ATOM 1750 N N . CYS B 2 132 ? -31.898 27.671 6.631 1.00 57.39 164 CYS B N 1
ATOM 1751 C CA . CYS B 2 132 ? -31.117 26.601 6.019 1.00 55.94 164 CYS B CA 1
ATOM 1752 C C . CYS B 2 132 ? -30.183 27.231 4.998 1.00 57.90 164 CYS B C 1
ATOM 1753 O O . CYS B 2 132 ? -30.642 27.740 3.970 1.00 67.79 164 CYS B O 1
ATOM 1756 N N . LYS B 2 133 ? -28.883 27.206 5.275 1.00 49.03 165 LYS B N 1
ATOM 1757 C CA . LYS B 2 133 ? -27.897 27.641 4.297 1.00 59.10 165 LYS B CA 1
ATOM 1758 C C . LYS B 2 133 ? -27.504 26.458 3.422 1.00 55.57 165 LYS B C 1
ATOM 1759 O O . LYS B 2 133 ? -27.224 25.366 3.928 1.00 46.51 165 LYS B O 1
ATOM 1765 N N . ALA B 2 134 ? -27.499 26.678 2.109 1.00 47.88 166 ALA B N 1
ATOM 1766 C CA . ALA B 2 134 ? -27.309 25.610 1.142 1.00 49.86 166 ALA B CA 1
ATOM 1767 C C . ALA B 2 134 ? -26.195 25.970 0.169 1.00 53.31 166 ALA B C 1
ATOM 1768 O O . ALA B 2 134 ? -25.984 27.143 -0.159 1.00 50.63 166 ALA B O 1
ATOM 1770 N N . THR B 2 135 ? -25.482 24.941 -0.289 1.00 55.33 167 THR B N 1
ATOM 1771 C CA . THR B 2 135 ? -24.436 25.085 -1.288 1.00 48.09 167 THR B CA 1
ATOM 1772 C C . THR B 2 135 ? -24.774 24.238 -2.501 1.00 46.10 167 THR B C 1
ATOM 1773 O O . THR B 2 135 ? -25.494 23.243 -2.399 1.00 56.56 167 THR B O 1
ATOM 1777 N N . GLY B 2 136 ? -24.226 24.631 -3.639 1.00 63.96 168 GLY B N 1
ATOM 1778 C CA . GLY B 2 136 ? -24.443 23.916 -4.880 1.00 47.03 168 GLY B CA 1
ATOM 1779 C C . GLY B 2 136 ? -24.241 24.828 -6.064 1.00 50.02 168 GLY B C 1
ATOM 1780 O O . GLY B 2 136 ? -24.176 26.049 -5.938 1.00 52.71 168 GLY B O 1
ATOM 1781 N N . ASN B 2 137 ? -24.133 24.205 -7.229 1.00 67.82 169 ASN B N 1
ATOM 1782 C CA . ASN B 2 137 ? -23.983 24.925 -8.495 1.00 53.20 169 ASN B CA 1
ATOM 1783 C C . ASN B 2 137 ? -24.921 24.300 -9.518 1.00 53.82 169 ASN B C 1
ATOM 1784 O O . ASN B 2 137 ? -24.719 23.128 -9.898 1.00 51.20 169 ASN B O 1
ATOM 1789 N N . PRO B 2 138 ? -25.956 2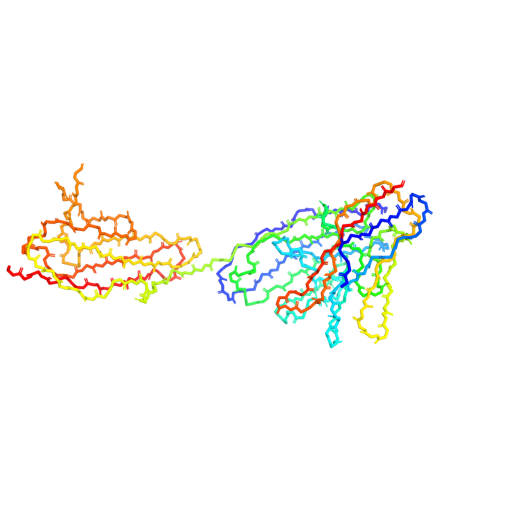5.018 -9.987 1.00 54.47 170 PRO B N 1
ATOM 1790 C CA . PRO B 2 138 ? -26.319 26.406 -9.670 1.00 58.45 170 PRO B CA 1
ATOM 1791 C C . PRO B 2 138 ? -26.705 26.594 -8.208 1.00 54.85 170 PRO B C 1
ATOM 1792 O O . PRO B 2 138 ? -27.019 25.607 -7.553 1.00 51.36 170 PRO B O 1
ATOM 1796 N N . GLN B 2 139 ? -26.675 27.825 -7.712 1.00 57.34 171 GLN B N 1
ATOM 1797 C CA . GLN B 2 139 ? -26.998 28.079 -6.314 1.00 55.95 171 GLN B CA 1
ATOM 1798 C C . GLN B 2 139 ? -28.396 27.556 -6.004 1.00 53.44 171 GLN B C 1
ATOM 1799 O O . GLN B 2 139 ? -29.361 27.956 -6.669 1.00 55.22 171 GLN B O 1
ATOM 1805 N N . PRO B 2 140 ? -28.550 26.659 -5.032 1.00 49.90 172 PRO B N 1
ATOM 1806 C CA . PRO B 2 140 ? -29.843 25.991 -4.850 1.00 54.48 172 PRO B CA 1
ATOM 1807 C C . PRO B 2 140 ? -30.898 26.924 -4.277 1.00 57.31 172 PRO B C 1
ATOM 1808 O O . PRO B 2 140 ? -30.626 27.744 -3.396 1.00 63.77 172 PRO B O 1
ATOM 1812 N N . ARG B 2 141 ? -32.113 26.792 -4.799 1.00 57.60 173 ARG B N 1
ATOM 1813 C CA . ARG B 2 141 ? -33.266 27.422 -4.179 1.00 60.12 173 ARG B CA 1
ATOM 1814 C C . ARG B 2 141 ? -33.576 26.728 -2.859 1.00 50.91 173 ARG B C 1
ATOM 1815 O O . ARG B 2 141 ? -33.285 25.545 -2.674 1.00 44.16 173 ARG B O 1
ATOM 1823 N N . VAL B 2 142 ? -34.166 27.473 -1.932 1.00 57.63 174 VAL B N 1
ATOM 1824 C CA . VAL B 2 142 ? -34.555 26.934 -0.632 1.00 57.07 174 VAL B CA 1
ATOM 1825 C C . VAL B 2 142 ? -36.038 27.208 -0.435 1.00 56.12 174 VAL B C 1
ATOM 1826 O O . VAL B 2 142 ? -36.482 28.357 -0.542 1.00 65.36 174 VAL B O 1
ATOM 1830 N N . THR B 2 143 ? -36.801 26.154 -0.156 1.00 60.13 175 THR B N 1
ATOM 1831 C CA . THR B 2 143 ? -38.242 26.250 0.036 1.00 59.24 175 THR B CA 1
ATOM 1832 C C . THR B 2 143 ? -38.607 25.719 1.413 1.00 53.33 175 THR B C 1
ATOM 1833 O O . THR B 2 143 ? -38.171 24.630 1.797 1.00 55.52 175 THR B O 1
ATOM 1837 N N . TRP B 2 144 ? -39.413 26.482 2.144 1.00 60.89 176 TRP B N 1
ATOM 1838 C CA . TRP B 2 144 ? -39.870 26.108 3.476 1.00 47.42 176 TRP B CA 1
ATOM 1839 C C . TRP B 2 144 ? -41.327 25.674 3.415 1.00 52.88 176 TRP B C 1
ATOM 1840 O O . TRP B 2 144 ? -42.173 26.404 2.886 1.00 55.48 176 TRP B O 1
ATOM 1851 N N . ARG B 2 145 ? -41.620 24.496 3.962 1.00 53.45 177 ARG B N 1
ATOM 1852 C CA . ARG B 2 145 ? -42.999 24.045 4.083 1.00 60.66 177 ARG B CA 1
ATOM 1853 C C . ARG B 2 145 ? -43.143 23.205 5.348 1.00 56.94 177 ARG B C 1
ATOM 1854 O O . ARG B 2 145 ? -42.161 22.704 5.904 1.00 46.00 177 ARG B O 1
ATOM 1862 N N . ARG B 2 146 ? -44.386 23.073 5.812 1.00 52.44 178 ARG B N 1
ATOM 1863 C CA . ARG B 2 146 ? -44.687 22.310 7.017 1.00 40.85 178 ARG B CA 1
ATOM 1864 C C . ARG B 2 146 ? -44.909 20.845 6.670 1.00 46.40 178 ARG B C 1
ATOM 1865 O O . ARG B 2 146 ? -45.698 20.523 5.778 1.00 49.30 178 ARG B O 1
ATOM 1873 N N . GLU B 2 147 ? -44.231 19.962 7.403 1.00 53.91 179 GLU B N 1
ATOM 1874 C CA . GLU B 2 147 ? -44.329 18.529 7.147 1.00 48.82 179 GLU B CA 1
ATOM 1875 C C . GLU B 2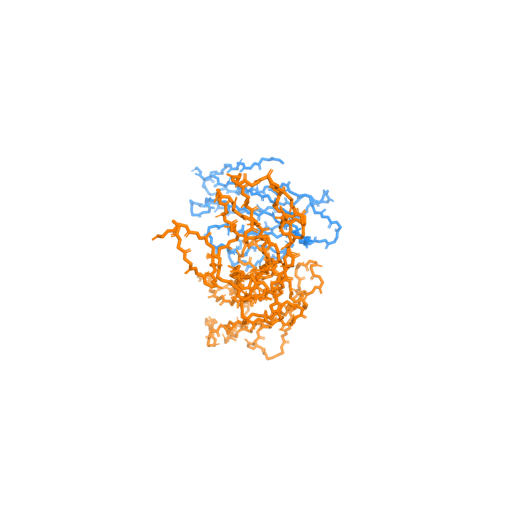 147 ? -45.780 18.055 7.127 1.00 59.32 179 GLU B C 1
ATOM 1876 O O . GLU B 2 147 ? -46.166 17.257 6.265 1.00 53.31 179 GLU B O 1
ATOM 1882 N N . ASP B 2 148 ? -46.605 18.542 8.057 1.00 58.91 180 ASP B N 1
ATOM 1883 C CA . ASP B 2 148 ? -47.987 18.082 8.099 1.00 63.74 180 ASP B CA 1
ATOM 1884 C C . ASP B 2 148 ? -48.832 18.657 6.967 1.00 56.88 180 ASP B C 1
ATOM 1885 O O . ASP B 2 148 ? -49.947 18.175 6.741 1.00 58.74 180 ASP B O 1
ATOM 1890 N N . GLY B 2 149 ? -48.332 19.653 6.242 1.00 62.23 181 GLY B N 1
ATOM 1891 C CA . GLY B 2 149 ? -49.053 20.208 5.118 1.00 58.19 181 GLY B CA 1
ATOM 1892 C C . GLY B 2 149 ? -49.861 21.448 5.417 1.00 68.08 181 GLY B C 1
ATOM 1893 O O . GLY B 2 149 ? -50.461 22.006 4.495 1.00 60.39 181 GLY B O 1
ATOM 1894 N N . GLU B 2 150 ? -49.908 21.888 6.672 1.00 76.55 182 GLU B N 1
ATOM 1895 C CA . GLU B 2 150 ? -50.565 23.144 7.000 1.00 81.98 182 GLU B CA 1
ATOM 1896 C C . GLU B 2 150 ? -49.786 24.307 6.400 1.00 73.31 182 GLU B C 1
ATOM 1897 O O . GLU B 2 150 ? -48.577 24.226 6.171 1.00 68.81 182 GLU B O 1
ATOM 1903 N N . MET B 2 151 ? -50.496 25.392 6.125 1.00 72.53 183 MET B N 1
ATOM 1904 C CA . MET B 2 151 ? -49.866 26.557 5.531 1.00 78.82 183 MET B CA 1
ATOM 1905 C C . MET B 2 151 ? -49.054 27.305 6.578 1.00 69.95 183 MET B C 1
ATOM 1906 O O . MET B 2 151 ? -49.441 27.387 7.747 1.00 68.09 183 MET B O 1
ATOM 1911 N N . ILE B 2 152 ? -47.903 27.827 6.151 1.00 65.60 184 ILE B N 1
ATOM 1912 C CA . ILE B 2 152 ? -47.097 28.671 7.018 1.00 63.55 184 ILE B CA 1
ATOM 1913 C C . ILE B 2 152 ? -47.695 30.073 7.050 1.00 74.14 184 ILE B C 1
ATOM 1914 O O . ILE B 2 152 ? -48.351 30.516 6.098 1.00 75.40 184 ILE B O 1
ATOM 1919 N N . LEU B 2 153 ? -47.486 30.775 8.159 1.00 71.73 185 LEU B N 1
ATOM 1920 C CA . LEU B 2 153 ? -48.045 32.105 8.356 1.00 83.32 185 LEU B CA 1
ATOM 1921 C C . LEU B 2 153 ? -46.923 33.133 8.327 1.00 96.41 185 LEU B C 1
ATOM 1922 O O . LEU B 2 153 ? -46.048 33.128 9.200 1.00 93.10 185 LEU B O 1
ATOM 1927 N N . ILE B 2 154 ? -46.947 34.001 7.311 1.00 103.75 186 ILE B N 1
ATOM 1928 C CA . ILE B 2 154 ? -46.002 35.102 7.160 1.00 106.14 186 ILE B CA 1
ATOM 1929 C C . ILE B 2 154 ? -46.792 36.318 6.680 1.00 108.27 186 ILE B C 1
ATOM 1930 O O . ILE B 2 154 ? -47.928 36.199 6.217 1.00 113.26 186 ILE B O 1
ATOM 1935 N N . ARG B 2 155 ? -46.183 37.500 6.817 1.00 111.13 187 ARG B N 1
ATOM 1936 C CA . ARG B 2 155 ? -46.844 38.760 6.487 1.00 109.84 187 ARG B CA 1
ATOM 1937 C C . ARG B 2 155 ? -47.460 38.730 5.092 1.00 108.30 187 ARG B C 1
ATOM 1938 O O . ARG B 2 155 ? -46.904 38.143 4.159 1.00 107.31 187 ARG B O 1
ATOM 1940 N N . LYS B 2 156 ? -48.617 39.376 4.961 1.00 114.61 188 LYS B N 1
ATOM 1941 C CA . LYS B 2 156 ? -49.362 39.414 3.706 1.00 110.10 188 LYS B CA 1
ATOM 1942 C C . LYS B 2 156 ? -48.716 40.355 2.697 1.00 116.54 188 LYS B C 1
ATOM 1943 O O . LYS B 2 156 ? -49.324 40.700 1.685 1.00 121.57 188 LYS B O 1
ATOM 1945 N N . LEU B 2 162 ? -50.244 39.136 8.648 1.00 114.37 194 LEU B N 1
ATOM 1946 C CA . LEU B 2 162 ? -49.787 37.806 8.264 1.00 109.51 194 LEU B CA 1
ATOM 1947 C C . LEU B 2 162 ? -50.757 37.162 7.270 1.00 106.44 194 LEU B C 1
ATOM 1948 O O . LEU B 2 162 ? -51.919 37.560 7.182 1.00 99.40 194 LEU B O 1
ATOM 1953 N N . MET B 2 163 ? -50.274 36.173 6.517 1.00 102.79 195 MET B N 1
ATOM 1954 C CA . MET B 2 163 ? -51.109 35.466 5.555 1.00 105.42 195 MET B CA 1
ATOM 1955 C C . MET B 2 163 ? -50.620 34.031 5.414 1.00 100.94 195 MET B C 1
ATOM 1956 O O . MET B 2 163 ? -49.481 33.700 5.759 1.00 101.49 195 MET B O 1
ATOM 1961 N N . LYS B 2 164 ? -51.494 33.183 4.877 1.00 99.26 196 LYS B N 1
ATOM 1962 C CA . LYS B 2 164 ? -51.263 31.743 4.816 1.00 97.02 196 LYS B CA 1
ATOM 1963 C C . LYS B 2 164 ? -50.713 31.370 3.441 1.00 100.25 196 LYS B C 1
ATOM 1964 O O . LYS B 2 164 ? -51.393 31.536 2.422 1.00 109.56 196 LYS B O 1
ATOM 1970 N N . VAL B 2 165 ? -49.475 30.878 3.420 1.00 89.73 197 VAL B N 1
ATOM 1971 C CA . VAL B 2 165 ? -48.857 30.295 2.236 1.00 81.25 197 VAL B CA 1
ATOM 1972 C C . VAL B 2 165 ? -48.445 28.874 2.583 1.00 80.04 197 VAL B C 1
ATOM 1973 O O . VAL B 2 165 ? -48.010 28.602 3.707 1.00 85.84 197 VAL B O 1
ATOM 1977 N N . GLU B 2 166 ? -48.601 27.9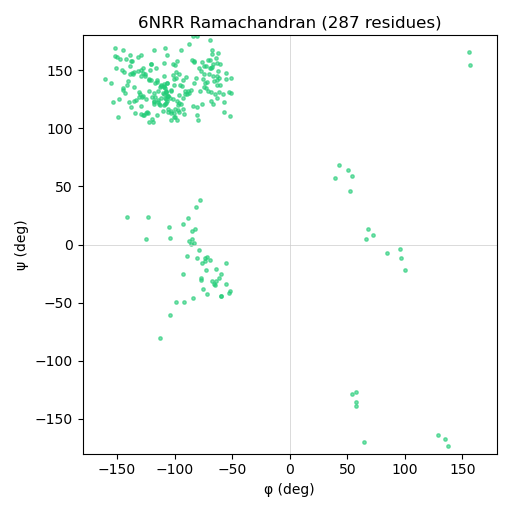61 1.632 1.00 72.44 198 GLU B N 1
ATOM 1978 C CA . GLU B 2 166 ? -48.173 26.587 1.846 1.00 73.65 198 GLU B CA 1
ATOM 1979 C C . GLU B 2 166 ? -46.704 26.378 1.510 1.00 75.39 198 GLU B C 1
ATOM 1980 O O . GLU B 2 166 ? -46.204 25.258 1.649 1.00 73.56 198 GLU B O 1
ATOM 1986 N N . SER B 2 167 ? -46.006 27.429 1.084 1.00 82.71 199 SER B N 1
ATOM 1987 C CA . SER B 2 167 ? -44.594 27.345 0.740 1.00 75.14 199 SER B CA 1
ATOM 1988 C C . SER B 2 167 ? -43.996 28.743 0.759 1.00 66.17 199 SER B C 1
ATOM 1989 O O . SER B 2 167 ? -44.649 29.709 0.358 1.00 63.97 199 SER B O 1
ATOM 1992 N N . TYR B 2 168 ? -42.756 28.839 1.228 1.00 59.17 200 TYR B N 1
ATOM 1993 C CA . TYR B 2 168 ? -41.998 30.081 1.192 1.00 62.43 200 TYR B CA 1
ATOM 1994 C C . TYR B 2 168 ? -40.636 29.800 0.584 1.00 69.33 200 TYR B C 1
ATOM 1995 O O . TYR B 2 168 ? -39.939 28.870 1.008 1.00 64.58 200 TYR B O 1
ATOM 2004 N N . ASN B 2 169 ? -40.263 30.600 -0.409 1.00 77.69 201 ASN B N 1
ATOM 2005 C CA . ASN B 2 169 ? -38.959 30.494 -1.042 1.00 73.53 201 ASN B CA 1
ATOM 2006 C C . ASN B 2 169 ? -38.035 31.529 -0.417 1.00 63.29 201 ASN B C 1
ATOM 2007 O O . ASN B 2 169 ? -38.315 32.731 -0.468 1.00 67.04 201 ASN B O 1
ATOM 2012 N N . GLY B 2 170 ? -36.958 31.057 0.175 1.00 62.09 202 GLY B N 1
ATOM 2013 C CA . GLY B 2 170 ? -35.984 31.879 0.865 1.00 61.21 202 GLY B CA 1
ATOM 2014 C C . GLY B 2 170 ? -35.260 30.997 1.861 1.00 69.85 202 GLY B C 1
ATOM 2015 O O . GLY B 2 170 ? -35.768 29.980 2.327 1.00 59.42 202 GLY B O 1
ATOM 2016 N N . SER B 2 171 ? -34.030 31.393 2.190 1.00 67.33 203 SER B N 1
ATOM 2017 C CA . SER B 2 171 ? -33.248 30.620 3.148 1.00 71.73 203 SER B CA 1
ATOM 2018 C C . SER B 2 171 ? -33.784 30.783 4.568 1.00 69.16 203 SER B C 1
ATOM 2019 O O . SER B 2 171 ? -33.878 29.805 5.320 1.00 66.47 203 SER B O 1
ATOM 2022 N N . SER B 2 172 ? -34.143 32.004 4.950 1.00 58.79 204 SER B N 1
ATOM 2023 C CA . SER B 2 172 ? -34.566 32.312 6.310 1.00 59.33 204 SER B CA 1
ATOM 2024 C C . SER B 2 172 ? -36.083 32.456 6.355 1.00 64.48 204 SER B C 1
ATOM 2025 O O . SER B 2 172 ? -36.636 33.448 5.871 1.00 63.14 204 SER B O 1
ATOM 2028 N N . LEU B 2 173 ? -36.749 31.468 6.946 1.00 60.65 205 LEU B N 1
ATOM 2029 C CA . LEU B 2 173 ? -38.168 31.576 7.262 1.00 64.95 205 LEU B CA 1
ATOM 2030 C C . LEU B 2 173 ? -38.298 32.371 8.555 1.00 69.45 205 LEU B C 1
ATOM 2031 O O . LEU B 2 173 ? -37.894 31.899 9.622 1.00 59.23 205 LEU B O 1
ATOM 2036 N N . ARG B 2 174 ? -38.839 33.583 8.466 1.00 78.42 206 ARG B N 1
ATOM 2037 C CA . ARG B 2 174 ? -38.948 34.477 9.614 1.00 82.13 206 ARG B CA 1
ATOM 2038 C C . ARG B 2 174 ? -40.370 34.416 10.154 1.00 78.31 206 ARG B C 1
ATOM 2039 O O . ARG B 2 174 ? -41.311 34.892 9.510 1.00 79.84 206 ARG B O 1
ATOM 2047 N N . LEU B 2 175 ? -40.519 33.821 11.333 1.00 74.69 207 LEU B N 1
ATOM 2048 C CA . LEU B 2 175 ? -41.793 33.731 12.029 1.00 69.69 207 LEU B CA 1
ATOM 2049 C C . LEU B 2 175 ? -41.761 34.662 13.231 1.00 82.17 207 LEU B C 1
ATOM 2050 O O . LEU B 2 175 ? -40.773 34.694 13.973 1.00 89.88 207 LEU B O 1
ATOM 2055 N N . LEU B 2 176 ? -42.839 35.415 13.420 1.00 86.92 208 LEU B N 1
ATOM 2056 C CA . LEU B 2 176 ? -42.934 36.367 14.514 1.00 92.06 208 LEU B CA 1
ATOM 2057 C C . LEU B 2 176 ? -44.334 36.307 15.109 1.00 88.03 208 LEU B C 1
ATOM 2058 O O . LEU B 2 176 ? -45.296 35.936 14.432 1.00 85.94 208 LEU B O 1
ATOM 2063 N N . ARG B 2 177 ? -44.433 36.669 16.386 1.00 94.60 209 ARG B N 1
ATOM 2064 C CA . ARG B 2 177 ? -45.687 36.606 17.139 1.00 98.41 209 ARG B CA 1
ATOM 2065 C C . ARG B 2 177 ? -46.294 35.204 17.054 1.00 96.82 209 ARG B C 1
ATOM 2066 O O . ARG B 2 177 ? -47.421 35.004 16.598 1.00 101.24 209 ARG B O 1
ATOM 2074 N N . LEU B 2 178 ? -45.516 34.225 17.508 1.00 86.52 210 LEU B N 1
ATOM 2075 C CA . LEU B 2 178 ? -45.880 32.830 17.303 1.00 86.30 210 LEU B CA 1
ATOM 2076 C C . LEU B 2 178 ? -47.010 32.404 18.228 1.00 81.92 210 LEU B C 1
ATOM 2077 O O . LEU B 2 178 ? -46.999 32.693 19.426 1.00 93.23 210 LEU B O 1
ATOM 2082 N N . GLU B 2 179 ? -47.982 31.696 17.664 1.00 77.12 211 GLU B N 1
ATOM 2083 C CA . GLU B 2 179 ? -49.062 31.094 18.428 1.00 77.26 211 GLU B CA 1
ATOM 2084 C C . GLU B 2 179 ? -48.890 29.579 18.473 1.00 70.38 211 GLU B C 1
ATOM 2085 O O . GLU B 2 179 ? -48.067 28.997 17.763 1.00 62.61 211 GLU B O 1
ATOM 2091 N N . ARG B 2 180 ? -49.687 28.941 19.332 1.00 78.85 212 ARG B N 1
ATOM 2092 C CA . ARG B 2 180 ? -49.472 27.532 19.642 1.00 71.47 212 ARG B CA 1
ATOM 2093 C C . ARG B 2 180 ? -49.669 26.638 18.420 1.00 61.91 212 ARG B C 1
ATOM 2094 O O . ARG B 2 180 ? -48.991 25.611 18.294 1.00 56.83 212 ARG B O 1
ATOM 2102 N N . ARG B 2 181 ? -50.566 27.022 17.502 1.00 66.34 213 ARG B N 1
ATOM 2103 C CA . ARG B 2 181 ? -50.857 26.194 16.330 1.00 63.01 213 ARG B CA 1
ATOM 2104 C C . ARG B 2 181 ? -49.621 25.950 15.474 1.00 56.40 213 ARG B C 1
ATOM 2105 O O . ARG B 2 181 ? -49.565 24.964 14.731 1.00 54.23 213 ARG B O 1
ATOM 2113 N N . GLN B 2 182 ? -48.639 26.843 15.542 1.00 56.23 214 GLN B N 1
ATOM 2114 C CA . GLN B 2 182 ? -47.507 26.805 14.629 1.00 53.67 214 GLN B CA 1
ATOM 2115 C C . GLN B 2 182 ? -46.400 25.861 15.080 1.00 64.41 214 GLN B C 1
ATOM 2116 O O . GLN B 2 182 ? -45.349 25.814 14.429 1.00 63.87 214 GLN B O 1
ATOM 2122 N N . MET B 2 183 ? -46.597 25.115 16.165 1.00 58.23 215 MET B N 1
ATOM 2123 C CA . MET B 2 183 ? -45.581 24.171 16.596 1.00 54.66 215 MET B CA 1
ATOM 2124 C C . MET B 2 183 ? -45.574 22.960 15.673 1.00 53.72 215 MET B C 1
ATOM 2125 O O . MET B 2 183 ? -46.577 22.620 15.040 1.00 51.05 215 MET B O 1
ATOM 2130 N N . GLY B 2 184 ? -44.416 22.314 15.585 1.00 42.86 216 GLY B N 1
ATOM 2131 C CA . GLY B 2 184 ? -44.319 21.126 14.772 1.00 40.74 216 GLY B CA 1
ATOM 2132 C C . GLY B 2 184 ? -43.154 21.209 13.814 1.00 38.80 216 GLY B C 1
ATOM 2133 O O . GLY B 2 184 ? -42.256 22.045 13.958 1.00 39.85 216 GLY B O 1
ATOM 2134 N N . ALA B 2 185 ? -43.182 20.343 12.812 1.00 37.32 217 ALA B N 1
ATOM 2135 C CA . ALA B 2 185 ? -42.021 20.074 11.981 1.00 35.45 217 ALA B CA 1
ATOM 2136 C C . ALA B 2 185 ? -42.069 20.912 10.715 1.00 40.71 217 ALA B C 1
ATOM 2137 O O . ALA B 2 185 ? -43.078 20.917 10.005 1.00 47.98 217 ALA B O 1
ATOM 2139 N N . TYR B 2 186 ? -40.974 21.611 10.437 1.00 38.33 218 TYR B N 1
ATOM 2140 C CA . TYR B 2 186 ? -40.804 22.371 9.208 1.00 36.65 218 TYR B CA 1
ATOM 2141 C C . TYR B 2 186 ? -39.721 21.731 8.352 1.00 43.94 218 TYR B C 1
ATOM 2142 O O . TYR B 2 186 ? -38.664 21.340 8.858 1.00 42.77 218 TYR B O 1
ATOM 2151 N N . LEU B 2 187 ? -39.991 21.623 7.057 1.00 41.33 219 LEU B N 1
ATOM 2152 C CA . LEU B 2 187 ? -39.008 21.148 6.095 1.00 48.18 219 LEU B CA 1
ATOM 2153 C C . LEU B 2 187 ? -38.442 22.327 5.315 1.00 47.52 219 LEU B C 1
ATOM 2154 O O . LEU B 2 187 ? -39.193 23.191 4.850 1.00 52.71 219 LEU B O 1
ATOM 2159 N N . CYS B 2 188 ? -37.124 22.368 5.184 1.00 43.59 220 CYS B N 1
ATOM 2160 C CA . CYS B 2 188 ? -36.480 23.200 4.180 1.00 51.14 220 CYS B CA 1
ATOM 2161 C C . CYS B 2 188 ? -35.950 22.267 3.101 1.00 54.76 220 CYS B C 1
ATOM 2162 O O . CYS B 2 188 ? -35.232 21.309 3.407 1.00 51.91 220 CYS B O 1
ATOM 2165 N N . ILE B 2 189 ? -36.346 22.517 1.855 1.00 52.34 221 ILE B N 1
ATOM 2166 C CA . ILE B 2 189 ? -35.914 21.726 0.709 1.00 45.09 221 ILE B CA 1
ATOM 2167 C C . ILE B 2 189 ? -34.966 22.575 -0.122 1.00 50.11 221 ILE B C 1
ATOM 2168 O O . ILE B 2 189 ? -35.285 23.724 -0.455 1.00 53.48 221 ILE B O 1
ATOM 2173 N N . ALA B 2 190 ? -33.800 22.017 -0.445 1.00 44.65 222 ALA B N 1
ATOM 2174 C CA . ALA B 2 190 ? -32.806 22.686 -1.278 1.00 50.92 222 ALA B CA 1
ATOM 2175 C C . ALA B 2 190 ? -32.653 21.921 -2.585 1.00 52.71 222 ALA B C 1
ATOM 2176 O O . ALA B 2 190 ? -32.349 20.721 -2.578 1.00 50.51 222 ALA B O 1
ATOM 2178 N N . SER B 2 191 ? -32.849 22.618 -3.702 1.00 49.10 223 SER B N 1
ATOM 2179 C CA . SER B 2 191 ? -32.787 22.013 -5.026 1.00 62.35 223 SER B CA 1
ATOM 2180 C C . SER B 2 191 ? -32.177 22.995 -6.017 1.00 46.36 223 SER B C 1
ATOM 2181 O O . SER B 2 191 ? -32.342 24.210 -5.889 1.00 48.71 223 SER B O 1
ATOM 2184 N N . ASN B 2 192 ? -31.475 22.454 -7.018 1.00 47.15 224 ASN B N 1
ATOM 2185 C CA . ASN B 2 192 ? -30.929 23.284 -8.088 1.00 51.01 224 ASN B CA 1
ATOM 2186 C C . ASN B 2 192 ? -31.037 22.600 -9.448 1.00 52.56 224 ASN B C 1
ATOM 2187 O O . ASN B 2 192 ? -30.265 22.924 -10.358 1.00 55.37 224 ASN B O 1
ATOM 2192 N N . ASP B 2 193 ? -31.976 21.668 -9.599 1.00 51.25 225 ASP B N 1
ATOM 2193 C CA . ASP B 2 193 ? -32.182 20.833 -10.775 1.00 54.64 225 ASP B CA 1
ATOM 2194 C C . ASP B 2 193 ? -31.032 19.865 -11.018 1.00 57.80 225 ASP B C 1
ATOM 2195 O O . ASP B 2 193 ? -31.038 19.155 -12.029 1.00 81.56 225 ASP B O 1
ATOM 2200 N N . VAL B 2 194 ? -30.055 19.804 -10.125 1.00 49.17 226 VAL B N 1
ATOM 2201 C CA . VAL B 2 194 ? -29.010 18.783 -10.160 1.00 47.94 226 VAL B CA 1
ATOM 2202 C C . VAL B 2 194 ? -29.342 17.747 -9.093 1.00 51.29 226 VAL B C 1
ATOM 2203 O O . VAL B 2 194 ? -29.362 18.090 -7.897 1.00 49.56 226 VAL B O 1
ATOM 2207 N N . PRO B 2 195 ? -29.641 16.504 -9.460 1.00 60.40 227 PRO B N 1
ATOM 2208 C CA . PRO B 2 195 ? -30.153 15.518 -8.478 1.00 48.02 227 PRO B CA 1
ATOM 2209 C C . PRO B 2 195 ? -29.052 15.016 -7.567 1.00 42.61 227 PRO B C 1
ATOM 2210 O O . PRO B 2 195 ? -27.896 14.877 -7.995 1.00 53.19 227 PRO B O 1
ATOM 2214 N N . PRO B 2 196 ? -29.365 14.710 -6.299 1.00 39.83 228 PRO B N 1
ATOM 2215 C CA . PRO B 2 196 ? -30.698 14.822 -5.705 1.00 41.89 228 PRO B CA 1
ATOM 2216 C C . PRO B 2 196 ? -30.900 16.091 -4.887 1.00 49.30 228 PRO B C 1
ATOM 2217 O O . PRO B 2 196 ? -29.957 16.598 -4.266 1.00 44.62 228 PRO B O 1
ATOM 2221 N N . ALA B 2 197 ? -32.131 16.593 -4.876 1.00 44.70 229 ALA B N 1
ATOM 2222 C CA . ALA B 2 197 ? -32.493 17.606 -3.900 1.00 44.99 229 ALA B CA 1
ATOM 2223 C C . ALA B 2 197 ? -32.334 17.036 -2.493 1.00 43.44 229 ALA B C 1
ATOM 2224 O O . ALA B 2 197 ? -32.350 15.821 -2.289 1.00 46.75 229 ALA B O 1
ATOM 2226 N N . VAL B 2 198 ? -32.132 17.921 -1.519 1.00 37.55 230 VAL B N 1
ATOM 2227 C CA . VAL B 2 198 ? -31.987 17.507 -0.130 1.00 48.17 230 VAL B CA 1
ATOM 2228 C C . VAL B 2 198 ? -32.931 18.332 0.736 1.00 50.34 230 VAL B C 1
ATOM 2229 O O . VAL B 2 198 ? -33.447 19.375 0.323 1.00 45.16 230 VAL B O 1
ATOM 2233 N N . SER B 2 199 ? -33.164 17.844 1.951 1.00 47.51 231 SER B N 1
ATOM 2234 C CA . SER B 2 199 ? -34.020 18.571 2.876 1.00 47.21 231 SER B CA 1
ATOM 2235 C C . SER B 2 199 ? -33.513 18.390 4.295 1.00 41.71 231 SER B C 1
ATOM 2236 O O . SER B 2 199 ? -32.912 17.368 4.630 1.00 42.88 231 SER B O 1
ATOM 2239 N N . LYS B 2 200 ? -33.758 19.401 5.124 1.00 48.95 232 LYS B N 1
ATOM 2240 C CA . LYS B 2 200 ? -33.506 19.322 6.555 1.00 43.52 232 LYS B CA 1
ATOM 2241 C C . LYS B 2 200 ? -34.826 19.460 7.304 1.00 45.24 232 LYS B C 1
ATOM 2242 O O . LYS B 2 200 ? -35.684 20.269 6.931 1.00 44.67 232 LYS B O 1
ATOM 2248 N N . ARG B 2 201 ? -34.986 18.655 8.349 1.00 45.16 233 ARG B N 1
ATOM 2249 C CA . ARG B 2 201 ? -36.187 18.649 9.177 1.00 39.35 233 ARG B CA 1
ATOM 2250 C C . ARG B 2 201 ? -35.896 19.391 10.477 1.00 36.47 233 ARG B C 1
ATOM 2251 O O . ARG B 2 201 ? -35.089 18.926 11.288 1.00 40.86 233 ARG B O 1
ATOM 2259 N N . VAL B 2 202 ? -36.540 20.538 10.673 1.00 32.74 234 VAL B N 1
ATOM 2260 C CA . VAL B 2 202 ? -36.354 21.341 11.877 1.00 42.80 234 VAL B CA 1
ATOM 2261 C C . VAL B 2 202 ? -37.686 21.438 12.616 1.00 50.77 234 VAL B C 1
ATOM 2262 O O . VAL B 2 202 ? -38.725 21.743 12.013 1.00 46.65 234 VAL B O 1
ATOM 2266 N N . SER B 2 203 ? -37.654 21.158 13.918 1.00 58.04 235 SER B N 1
ATOM 2267 C CA . SER B 2 203 ? -38.849 21.081 14.748 1.00 37.09 235 SER B CA 1
ATOM 2268 C C . SER B 2 203 ? -38.930 22.291 15.664 1.00 39.64 235 SER B C 1
ATOM 2269 O O . SER B 2 203 ? -37.952 22.634 16.335 1.00 41.03 235 SER B O 1
ATOM 2272 N N . LEU B 2 204 ? -40.096 22.929 15.687 1.00 40.73 236 LEU B N 1
ATOM 2273 C CA . LEU B 2 204 ? -40.334 24.138 16.466 1.00 52.07 236 LEU B CA 1
ATOM 2274 C C . LEU B 2 204 ? -41.335 23.845 17.578 1.00 54.74 236 LEU B C 1
ATOM 2275 O O . LEU B 2 204 ? -42.472 23.441 17.309 1.00 58.76 236 LEU B O 1
ATOM 2280 N N . SER B 2 205 ? -40.913 24.055 18.820 1.00 49.37 237 SER B N 1
ATOM 2281 C CA . SER B 2 205 ? -41.789 23.962 19.975 1.00 52.21 237 SER B CA 1
ATOM 2282 C C . SER B 2 205 ? -42.087 25.360 20.498 1.00 65.66 237 SER B C 1
ATOM 2283 O O . SER B 2 205 ? -41.198 26.217 20.554 1.00 53.74 237 SER B O 1
ATOM 2286 N N . VAL B 2 206 ? -43.340 25.590 20.875 1.00 67.64 238 VAL B N 1
ATOM 2287 C CA . VAL B 2 206 ? -43.779 26.886 21.371 1.00 68.30 238 VAL B CA 1
ATOM 2288 C C . VAL B 2 206 ? -44.397 26.683 22.749 1.00 62.31 238 VAL B C 1
ATOM 2289 O O . VAL B 2 206 ? -45.432 26.023 22.887 1.00 61.00 238 VAL B O 1
ATOM 2293 N N . HIS B 2 207 ? -43.743 27.2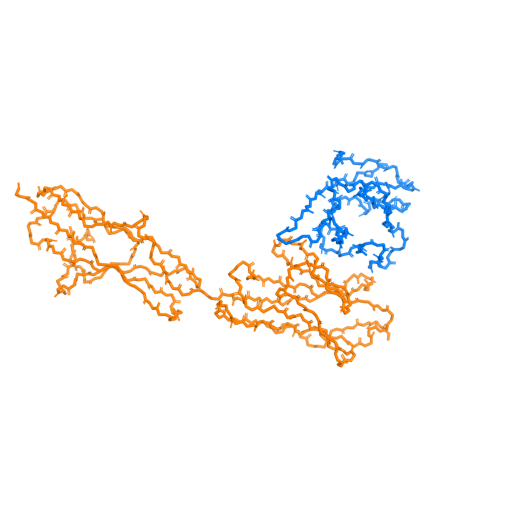29 23.769 1.00 75.85 239 HIS B N 1
ATOM 2294 C CA . HIS B 2 207 ? -44.198 27.147 25.148 1.00 69.52 239 HIS B CA 1
ATOM 2295 C C . HIS B 2 207 ? -45.241 28.231 25.431 1.00 81.90 239 HIS B C 1
ATOM 2296 O O . HIS B 2 207 ? -45.312 29.250 24.741 1.00 90.27 239 HIS B O 1
ATOM 2303 N N . HIS B 2 208 ? -46.053 28.005 26.464 1.00 87.09 240 HIS B N 1
ATOM 2304 C CA . HIS B 2 208 ? -47.135 28.936 26.811 1.00 87.25 240 HIS B CA 1
ATOM 2305 C C . HIS B 2 208 ? -46.624 30.349 27.084 1.00 84.39 240 HIS B C 1
ATOM 2306 O O . HIS B 2 208 ? -45.950 30.598 28.082 1.00 81.94 240 HIS B O 1
#

InterPro domains:
  IPR003598 Immunoglobulin subtype 2 [SM00408] (130-207)
  IPR003598 Immunoglobulin subtype 2 [SM00408] (232-313)
  IPR003599 Immunoglobulin domain subtype [SM00409] (124-217)
  IPR003599 Immunoglobulin domain subtype [SM00409] (226-321)
  IPR007110 Immunoglobulin-like domain [PS50835] (117-213)
  IPR007110 Immunoglobulin-like domain [PS50835] (219-317)
  IPR013098 Immunoglobulin I-set [PF07679] (124-216)
  IPR013783 Immunoglobulin-like fold [G3DSA:2.60.40.10] (112-222)
  IPR013783 Immunoglobulin-like fold [G3DSA:2.60.40.10] (223-321)
  IPR036179 Immunoglobulin-like domain superfamily [SSF48726] (117-216)
  IPR036179 Immunoglobulin-like domain superfamily [SSF48726] (228-316)
  IPR037448 Zwei Ig domain protein zig-8 [PTHR23279] (72-349)

Secondary structure (DSSP, 8-state):
--SEEEE-TTS-EEEE--S---TT--EEEEETTT--EEEETTEE-SS-TTEEEE--TTS--EEEESS--GGG-EEEEEEE-SSS-EEEEEEEEE-/---EESS-PPPEEEETTS-EEEEEEEE--TT--EEEEETTTTEEEEETTEE-S--TTEEEEE-STTEEEEEE-S--GGG-EEEEEEE--SS-EEEEEEEEEEEEEEE-STTSPPSEEEETTS-EEEE--EEEESPPEEEEEETT-PPEEE---EEES-EESSEEEE-S--GGG-EEEEEEEE-SSSPPEEEEEEEEEE-

Organism: Drosophila melanogaster (NCBI:txid7227)

CATH classification: 2.60.40.10

GO terms:
  GO:0032589 neuron projection membrane (C, IDA)
  GO:0050808 synapse organization (P, IEP)
  GO:0007529 establishment of synaptic specificity at neuromuscular junction (P, IDA)
  GO:1904396 regulation of neuromuscular junction development (P, IMP)
  GO:0072499 photoreceptor cell axon guidance (P, IMP)
  GO:0005515 protein binding (F, IPI)

Solvent-accessible surface area: 15200 Å² total; per-residue (Å²): 112,68,52,83,21,84,9,118,81,31,62,60,2,115,0,29,3,81,16,91,12,82,54,120,51,16,1,1,1,0,27,44,151,44,3,8,0,0,0,11,47,154,54,57,2,16,53,44,160,47,4,69,4,52,94,76,126,90,68,103,4,25,0,14,0,68,128,0,71,69,158,6,43,32,37,3,10,0,5,0,8,23,64,114,48,58,46,15,152,0,97,4,70,32,111,147,103,3,106,45,66,51,177,7,122,98,26,74,73,63,46,34,147,72,0,65,3,48,0,22,1,124,75,6,59,195,39,84,1,0,3,0,10,34,78,60,55,3,2,0,0,19,46,39,166,31,9,6,79,12,106,35,6,36,20,62,69,100,78,106,59,33,14,78,1,51,2,33,146,2,142,70,94,3,113,22,42,0,26,0,0,0,14,13,98,120,32,59,111,18,69,0,35,3,56,0,48,35,47,7,80,20,52,105,169,89,12,22,72,101,53,63,12,106,80,45,80,93,6,62,0,31,0,106,16,63,11,18,65,131,11,170,10,26,0,103,15,88,97,55,73,81,1,25,31,71,108,83,89,123,44,114,36,70,97,22,44,22,1,146,2,66,145,2,67,98,139,6,78,27,11,1,40,0,50,0,46,15,150,10,112,91,55,48,67,46,129,0,34,3,48,1,107,162

B-factor: mean 56.19, std 20.52, range [20.55, 135.54]

Radius of gyration: 27.36 Å; Cα contacts (8 Å, |Δi|>4): 791; chains: 2; bounding box: 72×43×71 Å

Sequence (294 aa):
ATSNVTTQIGTHAYLPCRVKQLGNKSVSWIRLRDGHILTVDRAVFI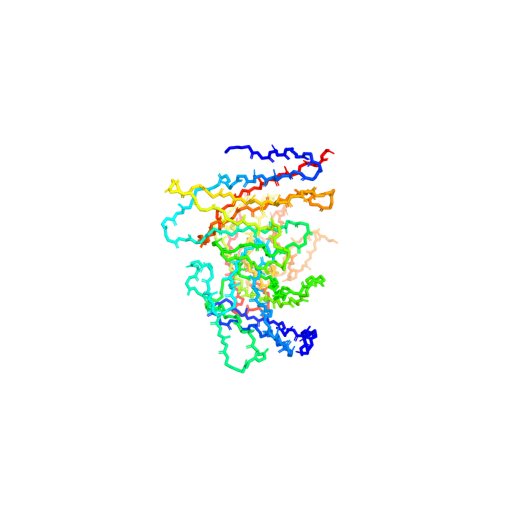ADQRFLAIKQPDKYWTLQIKYVQARDAGSYECQVSTEPKVSARVQLQVVPDPEFIGFINNVTYPAGREAILACSVRNLGKNKVGWLRASDQTVLALQGRVVTHNARISVMHQDMHTWKLKISKLRRESDRGCYMCQINTSPMKKQVGCIDVQVPPDIINEESSADLAVQEGEDATLTCKATGNPQPRVTWRREDGEMILIRKLMKVESYNGSSLRLLRLERRQMGAYLCIASNDVPPAVSKRVSLSVHH

Nearest PDB structures (foldseek):
  6nrr-assembly1_A  TM=1.011E+00  e=4.501E-19  Drosophila melanogaster
  5eo9-assembly1_B  TM=9.460E-01  e=4.184E-09  Drosophila melanogaster
  6nrw-assembly1_B  TM=9.089E-01  e=3.026E-09  Drosophila melanogaster
  6eg0-assembly1_B  TM=9.447E-01  e=1.167E-08  Drosophila melanogaster
  6onb-assembly2_C  TM=9.221E-01  e=1.373E-08  Caenorhabditis elegans

Foldseek 3Di:
DDQEWEDEAFAKTKAKFPDFADDPWWKWKAAPVVRHTAAIRQRGDDPDPLWGKAADPRRIIIIMRGRDDPVPFHKMKIWTPDVVIDIDIHGYHYD/DDKDWDDAWEAEEEAAQAKDKTKTFIPPLDPKWKWKAFPVVRHTADTHQGGDDPPPQWGWDDDPVGIIMIMGGRHDQVSFFKMWIWIPDVVIDIGIYGYHHWFWKDWDVVPFDAADEEAAQAKDKGFTQMDIVVRWKKKKAAPVQFFDQVPCVPGHRIDIDGIDIGGNHHQVPFFWMKIWTGDPPPDIDIDIYTYHYHD